Protein AF-A0A1X2G7E0-F1 (afdb_monomer_lite)

Sequence (183 aa):
MKVKAAKKTKDHSKTSDYAAALLNDHYPPTYCCVCGYQGSTRFDTDDHFRKLHKGNRAFKCMHEPCSQAFTSRPGLQYHLTMAHTIEKQNGKIVITSWKGKANSVEKELDENLAQQLASHYDLLTCPKCYSKFSNKTKTKDHIVASHNKEKIFKCFVDNCSHDEGFASFLGLVYHLAKYHAAS

Structure (mmCIF, N/CA/C/O backbone):
data_AF-A0A1X2G7E0-F1
#
_entry.id   AF-A0A1X2G7E0-F1
#
loop_
_atom_site.group_PDB
_atom_site.id
_atom_site.type_symbol
_atom_site.label_atom_id
_atom_site.label_alt_id
_atom_site.label_comp_id
_atom_site.label_asym_id
_atom_site.label_entity_id
_atom_site.label_seq_id
_atom_site.pdbx_PDB_ins_code
_atom_site.Cartn_x
_atom_site.Cartn_y
_atom_site.Cartn_z
_atom_site.occupancy
_atom_site.B_iso_or_equiv
_atom_site.auth_seq_id
_atom_site.auth_comp_id
_atom_site.auth_asym_id
_atom_site.auth_atom_id
_atom_site.pdbx_PDB_model_num
ATOM 1 N N . MET A 1 1 ? 26.342 -3.366 44.885 1.00 38.72 1 MET A N 1
ATOM 2 C CA . MET A 1 1 ? 26.888 -3.575 43.523 1.00 38.72 1 MET A CA 1
ATOM 3 C C . MET A 1 1 ? 25.774 -3.331 42.512 1.00 38.72 1 MET A C 1
ATOM 5 O O . MET A 1 1 ? 24.767 -4.019 42.564 1.00 38.72 1 MET A O 1
ATOM 9 N N . LYS A 1 2 ? 25.879 -2.287 41.679 1.00 32.94 2 LYS A N 1
ATOM 10 C CA . LYS A 1 2 ? 24.824 -1.901 40.724 1.00 32.94 2 LYS A CA 1
ATOM 11 C C . LYS A 1 2 ? 24.995 -2.701 39.429 1.00 32.94 2 LYS A C 1
ATOM 13 O O . LYS A 1 2 ? 25.948 -2.461 38.693 1.00 32.94 2 LYS A O 1
ATOM 18 N N . VAL A 1 3 ? 24.083 -3.632 39.157 1.00 33.81 3 VAL A N 1
ATOM 19 C CA . VAL A 1 3 ? 24.001 -4.342 37.873 1.00 33.81 3 VAL A CA 1
ATOM 20 C C . VAL A 1 3 ? 23.512 -3.340 36.824 1.00 33.81 3 VAL A C 1
ATOM 22 O O . VAL A 1 3 ? 22.383 -2.859 36.892 1.00 33.81 3 VAL A O 1
ATOM 25 N N . LYS A 1 4 ? 24.381 -2.954 35.885 1.00 31.42 4 LYS A N 1
ATOM 26 C CA . LYS A 1 4 ? 23.998 -2.094 34.759 1.00 31.42 4 LYS A CA 1
ATOM 27 C C . LYS A 1 4 ? 23.224 -2.936 33.743 1.00 31.42 4 LYS A C 1
ATOM 29 O O . LYS A 1 4 ? 23.771 -3.872 33.171 1.00 31.42 4 LYS A O 1
ATOM 34 N N . ALA A 1 5 ? 21.961 -2.583 33.514 1.00 35.28 5 ALA A N 1
ATOM 35 C CA . ALA A 1 5 ? 21.152 -3.140 32.438 1.00 35.28 5 ALA A CA 1
ATOM 36 C C . ALA A 1 5 ? 21.763 -2.772 31.074 1.00 35.28 5 ALA A C 1
ATOM 38 O O . ALA A 1 5 ? 21.909 -1.593 30.741 1.00 35.28 5 ALA A O 1
ATOM 39 N N . ALA A 1 6 ? 22.122 -3.783 30.282 1.00 35.84 6 ALA A N 1
ATOM 40 C CA . ALA A 1 6 ? 22.568 -3.611 28.907 1.00 35.84 6 ALA A CA 1
ATOM 41 C C . ALA A 1 6 ? 21.383 -3.166 28.032 1.00 35.84 6 ALA A C 1
ATOM 43 O O . ALA A 1 6 ? 20.446 -3.929 27.786 1.00 35.84 6 ALA A O 1
ATOM 44 N N . LYS A 1 7 ? 21.418 -1.921 27.545 1.00 35.47 7 LYS A N 1
ATOM 45 C CA . LYS A 1 7 ? 20.526 -1.453 26.477 1.00 35.47 7 LYS A CA 1
ATOM 46 C C . LYS A 1 7 ? 20.837 -2.253 25.205 1.00 35.47 7 LYS A C 1
ATOM 48 O O . LYS A 1 7 ? 21.851 -2.003 24.565 1.00 35.47 7 LYS A O 1
ATOM 53 N N . LYS A 1 8 ? 19.968 -3.203 24.832 1.00 36.56 8 LYS A N 1
ATOM 54 C CA . LYS A 1 8 ? 19.978 -3.848 23.505 1.00 36.56 8 LYS A CA 1
ATOM 55 C C . LYS A 1 8 ? 19.701 -2.782 22.441 1.00 36.56 8 LYS A C 1
ATOM 57 O O . LYS A 1 8 ? 18.549 -2.427 22.198 1.00 36.56 8 LYS A O 1
ATOM 62 N N . THR A 1 9 ? 20.746 -2.263 21.809 1.00 37.25 9 THR A N 1
ATOM 63 C CA . THR A 1 9 ? 20.635 -1.485 20.575 1.00 37.25 9 THR A CA 1
ATOM 64 C C . THR A 1 9 ? 20.196 -2.447 19.465 1.00 37.25 9 THR A C 1
ATOM 66 O O . THR A 1 9 ? 20.943 -3.329 19.051 1.00 37.25 9 THR A O 1
ATOM 69 N N . LYS A 1 10 ? 18.932 -2.365 19.028 1.00 45.47 10 LYS A N 1
ATOM 70 C CA . LYS A 1 10 ? 18.465 -3.113 17.851 1.00 45.47 10 LYS A CA 1
ATOM 71 C C . LYS A 1 10 ? 19.141 -2.511 16.618 1.00 45.47 10 LYS A C 1
ATOM 73 O O . LYS A 1 10 ? 18.785 -1.418 16.191 1.00 45.47 10 LYS A O 1
ATOM 78 N N . ASP A 1 11 ? 20.137 -3.219 16.102 1.00 55.38 11 ASP A N 1
ATOM 79 C CA . ASP A 1 11 ? 20.898 -2.869 14.906 1.00 55.38 11 ASP A CA 1
ATOM 80 C C . ASP A 1 11 ? 19.972 -2.827 13.674 1.00 55.38 11 ASP A C 1
ATOM 82 O O . ASP A 1 11 ? 19.481 -3.857 13.199 1.00 55.38 11 ASP A O 1
ATOM 86 N N . HIS A 1 12 ? 19.680 -1.614 13.199 1.00 58.69 12 HIS A N 1
ATOM 87 C CA . HIS A 1 12 ? 18.808 -1.357 12.050 1.00 58.69 12 HIS A CA 1
ATOM 88 C C . HIS A 1 12 ? 19.386 -1.926 10.740 1.00 58.69 12 HIS A C 1
ATOM 90 O O . HIS A 1 12 ? 18.616 -2.281 9.846 1.00 58.69 12 HIS A O 1
ATOM 96 N N . SER A 1 13 ? 20.715 -2.081 10.647 1.00 63.16 13 SER A N 1
ATOM 97 C CA . SER A 1 13 ? 21.404 -2.602 9.459 1.00 63.16 13 SER A CA 1
ATOM 98 C C . SER A 1 13 ? 21.014 -4.054 9.191 1.00 63.16 13 SER A C 1
ATOM 100 O O . SER A 1 13 ? 20.579 -4.398 8.096 1.00 63.16 13 SER A O 1
ATOM 102 N N . LYS A 1 14 ? 21.032 -4.895 10.232 1.00 72.75 14 LYS A N 1
ATOM 103 C CA . LYS A 1 14 ? 20.781 -6.342 10.101 1.00 72.75 14 LYS A CA 1
ATOM 104 C C . LYS A 1 14 ? 19.359 -6.678 9.652 1.00 72.75 14 LYS A C 1
ATOM 106 O O . LYS A 1 14 ? 19.144 -7.663 8.954 1.00 72.75 14 LYS A O 1
ATOM 111 N N . THR A 1 15 ? 18.377 -5.859 10.036 1.00 75.38 15 THR A N 1
ATOM 112 C CA . THR A 1 15 ? 16.980 -6.058 9.606 1.00 75.38 15 THR A CA 1
ATOM 113 C C . THR A 1 15 ? 16.814 -5.747 8.114 1.00 75.38 15 THR A C 1
ATOM 115 O O . THR A 1 15 ? 16.059 -6.433 7.428 1.00 75.38 15 THR A O 1
ATOM 118 N N . SER A 1 16 ? 17.535 -4.742 7.604 1.00 82.06 16 SER A N 1
ATOM 119 C CA . SER A 1 16 ? 17.537 -4.392 6.179 1.00 82.06 16 SER A CA 1
ATOM 120 C C . SER A 1 16 ? 18.143 -5.503 5.320 1.00 82.06 16 SER A C 1
ATOM 122 O O . SER A 1 16 ? 17.573 -5.852 4.285 1.00 82.06 16 SER A O 1
ATOM 124 N N . ASP A 1 17 ? 19.238 -6.109 5.782 1.00 90.56 17 ASP A N 1
ATOM 125 C CA . ASP A 1 17 ? 19.907 -7.204 5.073 1.00 90.56 17 ASP A CA 1
ATOM 126 C C . ASP A 1 17 ? 19.020 -8.454 4.998 1.00 90.56 17 ASP A C 1
ATOM 128 O O . ASP A 1 17 ? 18.889 -9.076 3.942 1.00 90.56 17 ASP A O 1
ATOM 132 N N . TYR A 1 18 ? 18.331 -8.792 6.094 1.00 93.56 18 TYR A N 1
ATOM 133 C CA . TYR A 1 18 ? 17.373 -9.898 6.104 1.00 93.56 18 TYR A CA 1
ATOM 134 C C . TYR A 1 18 ? 16.162 -9.643 5.205 1.00 93.56 18 TYR A C 1
ATOM 136 O O . TYR A 1 18 ? 15.726 -10.555 4.503 1.00 93.56 18 TYR A O 1
ATOM 144 N N . ALA A 1 19 ? 15.643 -8.412 5.176 1.00 92.50 19 ALA A N 1
ATOM 145 C CA . ALA A 1 19 ? 14.568 -8.043 4.259 1.00 92.50 19 ALA A CA 1
ATOM 146 C C . ALA A 1 19 ? 15.006 -8.196 2.794 1.00 92.50 19 ALA A C 1
ATOM 148 O O . ALA A 1 19 ? 14.270 -8.765 1.994 1.00 92.50 19 ALA A O 1
ATOM 149 N N . ALA A 1 20 ? 16.211 -7.730 2.448 1.00 92.81 20 ALA A N 1
ATOM 150 C CA . ALA A 1 20 ? 16.755 -7.858 1.099 1.00 92.81 20 ALA A CA 1
ATOM 151 C C . ALA A 1 20 ? 16.930 -9.327 0.683 1.00 92.81 20 ALA A C 1
ATOM 153 O O . ALA A 1 20 ? 16.563 -9.695 -0.432 1.00 92.81 20 ALA A O 1
ATOM 154 N N . ALA A 1 21 ? 17.443 -10.170 1.584 1.00 94.06 21 ALA A N 1
ATOM 155 C CA . ALA A 1 21 ? 17.606 -11.598 1.334 1.00 94.06 21 ALA A CA 1
ATOM 156 C C . ALA A 1 21 ? 16.261 -12.292 1.063 1.00 94.06 21 ALA A C 1
ATOM 158 O O . ALA A 1 21 ? 16.134 -12.983 0.056 1.00 94.06 21 ALA A O 1
ATOM 159 N N . LEU A 1 22 ? 15.241 -12.043 1.894 1.00 93.56 22 LEU A N 1
ATOM 160 C CA . LEU A 1 22 ? 13.886 -12.567 1.674 1.00 93.56 22 LEU A CA 1
ATOM 161 C C . LEU A 1 22 ? 13.296 -12.094 0.341 1.00 93.56 22 LEU A C 1
ATOM 163 O O . LEU A 1 22 ? 12.705 -12.879 -0.394 1.00 93.56 22 LEU A O 1
ATOM 167 N N . LEU A 1 23 ? 13.479 -10.814 0.005 1.00 93.62 23 LEU A N 1
ATOM 168 C CA . LEU A 1 23 ? 13.003 -10.271 -1.266 1.00 93.62 23 LEU A CA 1
ATOM 169 C C . LEU A 1 23 ? 13.661 -10.935 -2.465 1.00 93.62 23 LEU A C 1
ATOM 171 O O . LEU A 1 23 ? 12.996 -11.123 -3.473 1.00 93.62 23 LEU A O 1
ATOM 175 N N . ASN A 1 24 ? 14.957 -11.217 -2.400 1.00 94.19 24 ASN A N 1
ATOM 176 C CA . ASN A 1 24 ? 15.673 -11.821 -3.518 1.00 94.19 24 ASN A CA 1
ATOM 177 C C . ASN A 1 24 ? 15.324 -13.301 -3.691 1.00 94.19 24 ASN A C 1
ATOM 179 O O . ASN A 1 24 ? 15.329 -13.775 -4.820 1.00 94.19 24 ASN A O 1
ATOM 183 N N . ASP A 1 25 ? 15.000 -13.993 -2.601 1.00 93.56 25 ASP A N 1
ATOM 184 C CA . ASP A 1 25 ? 14.524 -15.376 -2.623 1.00 93.56 25 ASP A CA 1
ATOM 185 C C . ASP A 1 25 ? 13.124 -15.479 -3.256 1.00 93.56 25 ASP A C 1
ATOM 187 O O . ASP A 1 25 ? 12.926 -16.196 -4.232 1.00 93.56 25 ASP A O 1
ATOM 191 N N . HIS A 1 26 ? 12.165 -14.679 -2.775 1.00 93.69 26 HIS A N 1
ATOM 192 C CA . HIS A 1 26 ? 10.779 -14.723 -3.261 1.00 93.69 26 HIS A CA 1
ATOM 193 C C . HIS A 1 26 ? 10.546 -13.974 -4.575 1.00 93.69 26 HIS A C 1
ATOM 195 O O . HIS A 1 26 ? 9.645 -14.311 -5.342 1.00 93.69 26 HIS A O 1
ATOM 201 N N . TYR A 1 27 ? 11.339 -12.939 -4.839 1.00 94.75 27 TYR A N 1
ATOM 202 C CA . TYR A 1 27 ? 11.299 -12.172 -6.073 1.00 94.75 27 TYR A CA 1
ATOM 203 C C . TYR A 1 27 ? 12.729 -12.065 -6.614 1.00 94.75 27 TYR A C 1
ATOM 205 O O . TYR A 1 27 ? 13.429 -11.093 -6.310 1.00 94.75 27 TYR A O 1
ATOM 213 N N . PRO A 1 28 ? 13.198 -13.024 -7.419 1.00 95.12 28 PRO A N 1
ATOM 214 C CA . PRO A 1 28 ? 14.540 -12.975 -7.985 1.00 95.12 28 PRO A CA 1
ATOM 215 C C . PRO A 1 28 ? 14.806 -11.660 -8.750 1.00 95.12 28 PRO A C 1
ATOM 217 O O . PRO A 1 28 ? 13.970 -11.251 -9.556 1.00 95.12 28 PRO A O 1
ATOM 220 N N . PRO A 1 29 ? 15.939 -10.960 -8.523 1.00 93.69 29 PRO A N 1
ATOM 221 C CA . PRO A 1 29 ? 16.169 -9.614 -9.065 1.00 93.69 29 PRO A CA 1
ATOM 222 C C . PRO A 1 29 ? 16.136 -9.505 -10.591 1.00 93.69 29 PRO A C 1
ATOM 224 O O . PRO A 1 29 ? 15.861 -8.429 -11.107 1.00 93.69 29 PRO A O 1
ATOM 227 N N . THR A 1 30 ? 16.453 -10.589 -11.294 1.00 96.31 30 THR A N 1
ATOM 228 C CA . THR A 1 30 ? 16.549 -10.649 -12.758 1.00 96.31 30 THR A CA 1
ATOM 229 C C . THR A 1 30 ? 15.294 -11.207 -13.420 1.00 96.31 30 THR A C 1
ATOM 231 O O . THR A 1 30 ? 15.304 -11.411 -14.626 1.00 96.31 30 THR A O 1
ATOM 234 N N . TYR A 1 31 ? 14.235 -11.495 -12.659 1.00 96.44 31 TYR A N 1
ATOM 235 C CA . TYR A 1 31 ? 13.002 -12.074 -13.187 1.00 96.44 31 TYR A CA 1
ATOM 236 C C . TYR A 1 31 ? 11.791 -11.214 -12.837 1.00 96.44 31 TYR A C 1
ATOM 238 O O . TYR A 1 31 ? 11.591 -10.799 -11.693 1.00 96.44 31 TYR A O 1
ATOM 246 N N . CYS A 1 32 ? 10.941 -10.975 -13.830 1.00 95.50 32 CYS A N 1
ATOM 247 C CA . CYS A 1 32 ? 9.662 -10.321 -13.635 1.00 95.50 32 CYS A CA 1
ATOM 248 C C . CYS A 1 32 ? 8.649 -11.319 -13.068 1.00 95.50 32 CYS A C 1
ATOM 250 O O . CYS A 1 32 ? 8.276 -12.283 -13.732 1.00 95.50 32 CYS A O 1
ATOM 252 N N . CYS A 1 33 ? 8.140 -11.054 -11.865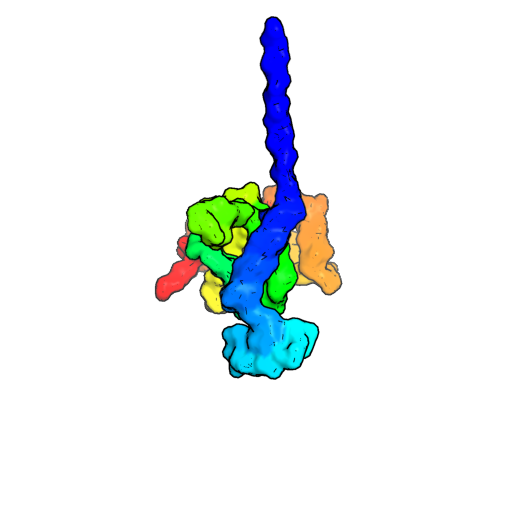 1.00 92.88 33 CYS A N 1
ATOM 253 C CA . CYS A 1 33 ? 7.151 -11.912 -11.207 1.00 92.88 33 CYS A CA 1
ATOM 254 C C . CYS A 1 33 ? 5.745 -11.868 -11.833 1.00 92.88 33 CYS A C 1
ATOM 256 O O . CYS A 1 33 ? 4.873 -12.614 -11.398 1.00 92.88 33 CYS A O 1
ATOM 258 N N . VAL A 1 34 ? 5.510 -11.000 -12.823 1.00 94.75 34 VAL A N 1
ATOM 259 C CA . VAL A 1 34 ? 4.208 -10.864 -13.501 1.00 94.75 34 VAL A CA 1
ATOM 260 C C . VAL A 1 34 ? 4.171 -11.644 -14.809 1.00 94.75 34 VAL A C 1
ATOM 262 O O . VAL A 1 34 ? 3.187 -12.323 -15.080 1.00 94.75 34 VAL A O 1
ATOM 265 N N . CYS A 1 35 ? 5.222 -11.547 -15.625 1.00 95.69 35 CYS A N 1
ATOM 266 C CA . CYS A 1 35 ? 5.238 -12.121 -16.975 1.00 95.69 35 CYS A CA 1
ATOM 267 C C . CYS A 1 35 ? 6.436 -13.038 -17.261 1.00 95.69 35 CYS A C 1
ATOM 269 O O . CYS A 1 35 ? 6.557 -13.546 -18.370 1.00 95.69 35 CYS A O 1
ATOM 271 N N . GLY A 1 36 ? 7.340 -13.235 -16.297 1.00 94.31 36 GLY A N 1
ATOM 272 C CA . GLY A 1 36 ? 8.506 -14.107 -16.454 1.00 94.31 36 GLY A CA 1
ATOM 273 C C . GLY A 1 36 ? 9.657 -13.522 -17.276 1.00 94.31 36 GLY A C 1
ATOM 274 O O . GLY A 1 36 ? 10.651 -14.215 -17.467 1.00 94.31 36 GLY A O 1
ATOM 275 N N . TYR A 1 37 ? 9.571 -12.266 -17.737 1.00 96.44 37 TYR A N 1
ATOM 276 C CA . TYR A 1 37 ? 10.684 -11.590 -18.414 1.00 96.44 37 TYR A CA 1
ATOM 277 C C . TYR A 1 37 ? 11.979 -11.686 -17.597 1.00 96.44 37 TYR A C 1
ATOM 279 O O . TYR A 1 37 ? 11.978 -11.381 -16.402 1.00 96.44 37 TYR A O 1
ATOM 287 N N . GLN A 1 38 ? 13.073 -12.067 -18.257 1.00 97.31 38 GLN A N 1
ATOM 288 C CA . GLN A 1 38 ? 14.389 -12.201 -17.647 1.00 97.31 38 GLN A CA 1
ATOM 289 C C . GLN A 1 38 ? 15.308 -11.066 -18.111 1.00 97.31 38 GLN A C 1
ATOM 291 O O . GLN A 1 38 ? 15.690 -11.004 -19.278 1.00 97.31 38 GLN A O 1
ATOM 296 N N . GLY A 1 39 ? 15.663 -10.165 -17.196 1.00 95.88 39 GLY A N 1
ATOM 297 C CA . GLY A 1 39 ? 16.642 -9.109 -17.445 1.00 95.88 39 GLY A CA 1
ATOM 298 C C . GLY A 1 39 ? 18.075 -9.581 -17.196 1.00 95.88 39 GLY A C 1
ATOM 299 O O . GLY A 1 39 ? 18.319 -10.427 -16.335 1.00 95.88 39 GLY A O 1
ATOM 300 N N . SER A 1 40 ? 19.043 -8.992 -17.902 1.00 96.06 40 SER A N 1
ATOM 301 C CA . SER A 1 40 ? 20.476 -9.236 -17.663 1.00 96.06 40 SER A CA 1
ATOM 302 C C . SER A 1 40 ? 20.933 -8.685 -16.311 1.00 96.06 40 SER A C 1
ATOM 304 O O . SER A 1 40 ? 21.854 -9.209 -15.687 1.00 96.06 40 SER A O 1
ATOM 306 N N . THR A 1 41 ? 20.274 -7.628 -15.839 1.00 96.44 41 THR A N 1
ATOM 307 C CA . THR A 1 41 ? 20.504 -7.023 -14.532 1.00 96.44 41 THR A CA 1
ATOM 308 C C . THR A 1 41 ? 19.194 -6.800 -13.781 1.00 96.44 41 THR A C 1
ATOM 310 O O . THR A 1 41 ? 18.088 -6.832 -14.332 1.00 96.44 41 THR A O 1
ATOM 313 N N . ARG A 1 42 ? 19.322 -6.500 -12.484 1.00 93.75 42 ARG A N 1
ATOM 314 C CA . ARG A 1 42 ? 18.192 -6.026 -11.680 1.00 93.75 42 ARG A CA 1
ATOM 315 C C . ARG A 1 42 ? 17.570 -4.759 -12.266 1.00 93.75 42 ARG A C 1
ATOM 317 O O . ARG A 1 42 ? 16.351 -4.624 -12.252 1.00 93.75 42 ARG A O 1
ATOM 324 N N . PHE A 1 43 ? 18.399 -3.831 -12.743 1.00 94.81 43 PHE A N 1
ATOM 325 C CA . PHE A 1 43 ? 17.917 -2.570 -13.296 1.00 94.81 43 PHE A CA 1
ATOM 326 C C . PHE A 1 43 ? 17.007 -2.815 -14.501 1.00 94.81 43 PHE A C 1
ATOM 328 O O . PHE A 1 43 ? 15.920 -2.250 -14.547 1.00 94.81 43 PHE A O 1
ATOM 335 N N . ASP A 1 44 ? 17.397 -3.722 -15.399 1.00 96.38 44 ASP A N 1
ATOM 336 C CA . ASP A 1 44 ? 16.605 -4.058 -16.589 1.00 96.38 44 ASP A CA 1
ATOM 337 C C . ASP A 1 44 ? 15.232 -4.625 -16.217 1.00 96.38 44 ASP A C 1
ATOM 339 O O . ASP A 1 44 ? 14.225 -4.299 -16.839 1.00 96.38 44 ASP A O 1
ATOM 343 N N . THR A 1 45 ? 15.180 -5.453 -15.172 1.00 96.06 45 THR A N 1
ATOM 344 C CA . THR A 1 45 ? 13.933 -6.059 -14.685 1.00 96.06 45 THR A CA 1
ATOM 345 C C . THR A 1 45 ? 13.047 -5.033 -13.971 1.00 96.06 45 THR A C 1
ATOM 347 O O . THR A 1 45 ? 11.836 -4.994 -14.195 1.00 96.06 45 THR A O 1
ATOM 350 N N . ASP A 1 46 ? 13.640 -4.164 -13.143 1.00 93.25 46 ASP A N 1
ATOM 351 C CA . ASP A 1 46 ? 12.931 -3.075 -12.463 1.00 93.25 46 ASP A CA 1
ATOM 352 C C . ASP A 1 46 ? 12.384 -2.050 -13.486 1.00 93.25 46 ASP A C 1
ATOM 354 O O . ASP A 1 46 ? 11.252 -1.581 -13.343 1.00 93.25 46 ASP A O 1
ATOM 358 N N . ASP A 1 47 ? 13.149 -1.714 -14.531 1.00 95.25 47 ASP A N 1
ATOM 359 C CA . ASP A 1 47 ? 12.729 -0.825 -15.624 1.00 95.25 47 ASP A CA 1
ATOM 360 C C . ASP A 1 47 ? 11.622 -1.455 -16.482 1.00 95.25 47 ASP A C 1
ATOM 362 O O . ASP A 1 47 ? 10.587 -0.823 -16.713 1.00 95.25 47 ASP A O 1
ATOM 366 N N . HIS A 1 48 ? 11.780 -2.730 -16.857 1.00 96.44 48 HIS A N 1
ATOM 367 C CA . HIS A 1 48 ? 10.741 -3.527 -17.508 1.00 96.44 48 HIS A CA 1
ATOM 368 C C . HIS A 1 48 ? 9.422 -3.472 -16.721 1.00 96.44 48 HIS A C 1
ATOM 370 O O . HIS A 1 48 ? 8.380 -3.119 -17.279 1.00 96.44 48 HIS A O 1
ATOM 376 N N . PHE A 1 49 ? 9.464 -3.753 -15.412 1.00 96.31 49 PHE A N 1
ATOM 377 C CA . PHE A 1 49 ? 8.271 -3.757 -14.565 1.00 96.31 49 PHE A CA 1
ATOM 378 C C . PHE A 1 49 ? 7.616 -2.373 -14.516 1.00 96.31 49 PHE A C 1
ATOM 380 O O . PHE A 1 49 ? 6.401 -2.245 -14.663 1.00 96.31 49 PHE A O 1
ATOM 387 N N . ARG A 1 50 ? 8.413 -1.311 -14.351 1.00 93.38 50 ARG A N 1
ATOM 388 C CA . ARG A 1 50 ? 7.905 0.070 -14.306 1.00 93.38 50 ARG A CA 1
ATOM 389 C C . ARG A 1 50 ? 7.217 0.488 -15.602 1.00 93.38 50 ARG A C 1
ATOM 391 O O . ARG A 1 50 ? 6.239 1.232 -15.535 1.00 93.38 50 ARG A O 1
ATOM 398 N N . LYS A 1 51 ? 7.724 0.043 -16.754 1.00 95.75 51 LYS A N 1
ATOM 399 C CA . LYS A 1 51 ? 7.195 0.404 -18.076 1.00 95.75 51 LYS A CA 1
ATOM 400 C C . LYS A 1 51 ? 5.964 -0.413 -18.458 1.00 95.75 51 LYS A C 1
ATOM 402 O O . LYS A 1 51 ? 4.987 0.169 -18.916 1.00 95.75 51 LYS A O 1
ATOM 407 N N . LEU A 1 52 ? 5.997 -1.731 -18.253 1.00 96.88 52 LEU A N 1
ATOM 408 C CA . LEU A 1 52 ? 4.964 -2.649 -18.755 1.00 96.88 52 LEU A CA 1
ATOM 409 C C . LEU A 1 52 ? 3.929 -3.065 -17.704 1.00 96.88 52 LEU A C 1
ATOM 411 O O . LEU A 1 52 ? 2.841 -3.514 -18.052 1.00 96.88 52 LEU A O 1
ATOM 415 N N . HIS A 1 53 ? 4.235 -2.895 -16.418 1.00 94.56 53 HIS A N 1
ATOM 416 C CA . HIS A 1 53 ? 3.365 -3.278 -15.302 1.00 94.56 53 HIS A CA 1
ATOM 417 C C . HIS A 1 53 ? 3.112 -2.103 -14.351 1.00 94.56 53 HIS A C 1
ATOM 419 O O . HIS A 1 53 ? 2.962 -2.267 -13.138 1.00 94.56 53 HIS A O 1
ATOM 425 N N . LYS A 1 54 ? 3.056 -0.884 -14.898 1.00 90.69 54 LYS A N 1
ATOM 426 C CA . LYS A 1 54 ? 2.804 0.335 -14.126 1.00 90.69 54 LYS A CA 1
ATOM 427 C C . LYS A 1 54 ? 1.517 0.204 -13.304 1.00 90.69 54 LYS A C 1
ATOM 429 O O . LYS A 1 54 ? 0.455 -0.094 -13.835 1.00 90.69 54 LYS A O 1
ATOM 434 N N . GLY A 1 55 ? 1.620 0.470 -12.003 1.00 84.94 55 GLY A N 1
ATOM 435 C CA . GLY A 1 55 ? 0.488 0.392 -11.073 1.00 84.94 55 GLY A CA 1
ATOM 436 C C . GLY A 1 55 ? 0.169 -1.019 -10.573 1.00 84.94 55 GLY A C 1
ATOM 437 O O . GLY A 1 55 ? -0.572 -1.145 -9.602 1.00 84.94 55 GLY A O 1
ATOM 438 N N . ASN A 1 56 ? 0.770 -2.066 -11.148 1.00 89.94 56 ASN A N 1
ATOM 439 C CA . ASN A 1 56 ? 0.584 -3.431 -10.672 1.00 89.94 56 ASN A CA 1
ATOM 440 C C . ASN A 1 56 ? 1.231 -3.598 -9.289 1.00 89.94 56 ASN A C 1
ATOM 442 O O . ASN A 1 56 ? 2.428 -3.363 -9.117 1.00 89.94 56 ASN A O 1
ATOM 446 N N . ARG A 1 57 ? 0.444 -4.014 -8.293 1.00 90.31 57 ARG A N 1
ATOM 447 C CA . ARG A 1 57 ? 0.904 -4.296 -6.926 1.00 90.31 57 ARG A CA 1
ATOM 448 C C . ARG A 1 57 ? 1.416 -5.741 -6.801 1.00 90.31 57 ARG A C 1
ATOM 450 O O . ARG A 1 57 ? 0.957 -6.500 -5.956 1.00 90.31 57 ARG A O 1
ATOM 457 N N . ALA A 1 58 ? 2.356 -6.139 -7.658 1.00 91.12 58 ALA A N 1
ATOM 458 C CA . ALA A 1 58 ? 2.823 -7.528 -7.739 1.00 91.12 58 ALA A CA 1
ATOM 459 C C . ALA A 1 58 ? 3.691 -7.970 -6.546 1.00 91.12 58 ALA A C 1
ATOM 461 O O . ALA A 1 58 ? 3.818 -9.163 -6.279 1.00 91.12 58 ALA A O 1
ATOM 462 N N . PHE A 1 59 ? 4.298 -7.027 -5.820 1.00 95.12 59 PHE A N 1
ATOM 463 C CA . PHE A 1 59 ? 5.211 -7.327 -4.717 1.00 95.12 59 PHE A CA 1
ATOM 464 C C . PHE A 1 59 ? 4.436 -7.450 -3.402 1.00 95.12 59 PHE A C 1
ATOM 466 O O . PHE A 1 59 ? 4.292 -6.477 -2.663 1.00 95.12 59 PHE A O 1
ATOM 473 N N . LYS A 1 60 ? 3.915 -8.645 -3.124 1.00 93.81 60 LYS A N 1
ATOM 474 C CA . LYS A 1 60 ? 3.149 -8.988 -1.914 1.00 93.81 60 LYS A CA 1
ATOM 475 C C . LYS A 1 60 ? 4.061 -9.280 -0.720 1.00 93.81 60 LYS A C 1
ATOM 477 O O . LYS A 1 60 ? 5.136 -9.865 -0.886 1.00 93.81 60 LYS A O 1
ATOM 482 N N . CYS A 1 61 ? 3.622 -8.896 0.479 1.00 93.25 61 CYS A N 1
ATOM 483 C CA . CYS A 1 61 ? 4.276 -9.281 1.726 1.00 93.25 61 CYS A CA 1
ATOM 484 C C . CYS A 1 61 ? 4.240 -10.806 1.912 1.00 93.25 61 CYS A C 1
ATOM 486 O O . CYS A 1 61 ? 3.243 -11.453 1.612 1.00 93.25 61 CYS A O 1
ATOM 488 N N . MET A 1 62 ? 5.347 -11.374 2.398 1.00 91.38 62 MET A N 1
ATOM 489 C CA . MET A 1 62 ? 5.517 -12.825 2.581 1.00 91.38 62 MET A CA 1
ATOM 490 C C . MET A 1 62 ? 5.060 -13.307 3.965 1.00 91.38 62 MET A C 1
ATOM 492 O O . MET A 1 62 ? 5.171 -14.487 4.282 1.00 91.38 62 MET A O 1
ATOM 496 N N . HIS A 1 63 ? 4.594 -12.400 4.823 1.00 89.69 63 HIS A N 1
ATOM 497 C CA . HIS A 1 63 ? 4.044 -12.761 6.122 1.00 89.69 63 HIS A CA 1
ATOM 498 C C . HIS A 1 63 ? 2.552 -13.048 5.955 1.00 89.69 63 HIS A C 1
ATOM 500 O O . HIS A 1 63 ? 1.810 -12.124 5.656 1.00 89.69 63 HIS A O 1
ATOM 506 N N . GLU A 1 64 ? 2.114 -14.293 6.167 1.00 78.00 64 GLU A N 1
ATOM 507 C CA . GLU A 1 64 ? 0.721 -14.728 5.942 1.00 78.00 64 GLU A CA 1
ATOM 508 C C . GLU A 1 64 ? -0.380 -13.805 6.502 1.00 78.00 64 GLU A C 1
ATOM 510 O O . GLU A 1 64 ? -1.336 -13.542 5.774 1.00 78.00 64 GLU A O 1
ATOM 515 N N . PRO A 1 65 ? -0.291 -13.240 7.726 1.00 80.44 65 PRO A N 1
ATOM 516 C CA . PRO A 1 65 ? -1.321 -12.320 8.215 1.00 80.44 65 PRO A CA 1
ATOM 517 C C . PRO A 1 65 ? -1.252 -10.915 7.581 1.00 80.44 65 PRO A C 1
ATOM 519 O O . PRO A 1 65 ? -2.067 -10.055 7.909 1.00 80.44 65 PRO A O 1
ATOM 522 N N . CYS A 1 66 ? -0.282 -10.640 6.706 1.00 84.44 66 CYS A N 1
ATOM 523 C CA . CYS A 1 66 ? -0.099 -9.362 6.027 1.00 84.44 66 CYS A CA 1
ATOM 524 C C . CYS A 1 66 ? -0.441 -9.475 4.537 1.00 84.44 66 CYS A C 1
ATOM 526 O O . CYS A 1 66 ? 0.326 -10.004 3.740 1.00 84.44 66 CYS A O 1
ATOM 528 N N . SER A 1 67 ? -1.564 -8.880 4.138 1.00 85.12 67 SER A N 1
ATOM 529 C CA . SER A 1 67 ? -2.021 -8.836 2.743 1.00 85.12 67 SER A CA 1
ATOM 530 C C . SER A 1 67 ? -1.496 -7.631 1.947 1.00 85.12 67 SER A C 1
ATOM 532 O O . SER A 1 67 ? -1.947 -7.379 0.833 1.00 85.12 67 SER A O 1
ATOM 534 N N . GLN A 1 68 ? -0.560 -6.851 2.502 1.00 85.75 68 GLN A N 1
ATOM 535 C CA . GLN A 1 68 ? -0.050 -5.650 1.836 1.00 85.75 68 GLN A CA 1
ATOM 536 C C . GLN A 1 68 ? 0.742 -5.998 0.574 1.00 85.75 68 GLN A C 1
ATOM 538 O O . GLN A 1 68 ? 1.573 -6.910 0.567 1.00 85.75 68 GLN A O 1
ATOM 543 N N . ALA A 1 69 ? 0.514 -5.220 -0.482 1.00 90.62 69 ALA A N 1
ATOM 544 C CA . ALA A 1 69 ? 1.145 -5.404 -1.776 1.00 90.62 69 ALA A CA 1
ATOM 545 C C . ALA A 1 69 ? 1.605 -4.066 -2.357 1.00 90.62 69 ALA A C 1
ATOM 547 O O . ALA A 1 69 ? 0.946 -3.036 -2.209 1.00 90.62 69 ALA A O 1
ATOM 548 N N . PHE A 1 70 ? 2.756 -4.079 -3.023 1.00 92.56 70 PHE A N 1
ATOM 549 C CA . PHE A 1 70 ? 3.466 -2.873 -3.429 1.00 92.56 70 PHE A CA 1
ATOM 550 C C . PHE A 1 70 ? 3.719 -2.870 -4.930 1.00 92.56 70 PHE A C 1
ATOM 552 O O . PHE A 1 70 ? 3.908 -3.911 -5.555 1.00 92.56 70 PHE A O 1
ATOM 559 N N . THR A 1 71 ? 3.778 -1.670 -5.505 1.00 92.12 71 THR A N 1
ATOM 560 C CA . THR A 1 71 ? 4.103 -1.453 -6.923 1.00 92.12 71 THR A CA 1
ATOM 561 C C . THR A 1 71 ? 5.603 -1.459 -7.208 1.00 92.12 71 THR A C 1
ATOM 563 O O . THR A 1 71 ? 6.028 -1.232 -8.337 1.00 92.12 71 THR A O 1
ATOM 566 N N . SER A 1 72 ? 6.438 -1.667 -6.186 1.00 91.19 72 SER A N 1
ATOM 567 C CA . SER A 1 72 ? 7.888 -1.693 -6.348 1.00 91.19 72 SER A CA 1
ATOM 568 C C . SER A 1 72 ? 8.578 -2.519 -5.264 1.00 91.19 72 SER A C 1
ATOM 570 O O . SER A 1 72 ? 8.141 -2.538 -4.109 1.00 91.19 72 SER A O 1
ATOM 572 N N . ARG A 1 73 ? 9.712 -3.136 -5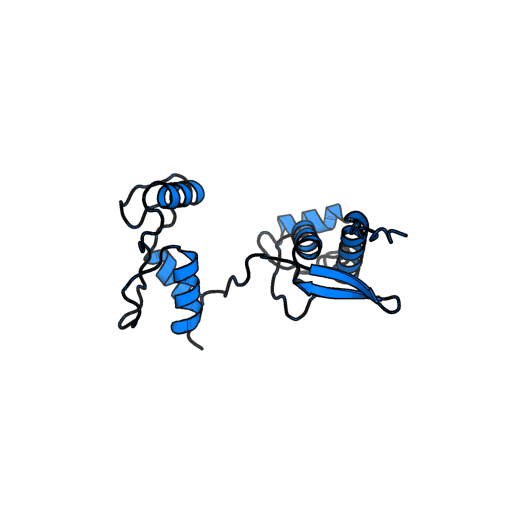.624 1.00 92.25 73 ARG A N 1
ATOM 573 C CA . ARG A 1 73 ? 10.575 -3.868 -4.682 1.00 92.25 73 ARG A CA 1
ATOM 574 C C . ARG A 1 73 ? 11.041 -3.010 -3.498 1.00 92.25 73 ARG A C 1
ATOM 576 O O . ARG A 1 73 ? 10.905 -3.477 -2.370 1.00 92.25 73 ARG A O 1
ATOM 583 N N . PRO A 1 74 ? 11.548 -1.769 -3.688 1.00 92.62 74 PRO A N 1
ATOM 584 C CA . PRO A 1 74 ? 11.990 -0.949 -2.558 1.00 92.62 74 PRO A CA 1
ATOM 585 C C . PRO A 1 74 ? 10.846 -0.614 -1.594 1.00 92.62 74 PRO A C 1
ATOM 587 O O . PRO A 1 74 ? 11.068 -0.554 -0.388 1.00 92.62 74 PRO A O 1
ATOM 590 N N . GLY A 1 75 ? 9.618 -0.457 -2.107 1.00 93.19 75 GLY A N 1
ATOM 591 C CA . GLY A 1 75 ? 8.427 -0.260 -1.279 1.00 93.19 75 GLY A CA 1
ATOM 592 C C . GLY A 1 75 ? 8.148 -1.453 -0.364 1.00 93.19 75 GLY A C 1
ATOM 593 O O . GLY A 1 75 ? 7.959 -1.268 0.838 1.00 93.19 75 GLY A O 1
ATOM 594 N N . LEU A 1 76 ? 8.210 -2.677 -0.901 1.00 94.25 76 LEU A N 1
ATOM 595 C CA . LEU A 1 76 ? 8.063 -3.890 -0.094 1.00 94.25 76 LEU A CA 1
ATOM 596 C C . LEU A 1 76 ? 9.210 -4.048 0.921 1.00 94.25 76 LEU A C 1
ATOM 598 O O . LEU A 1 76 ? 8.963 -4.386 2.076 1.00 94.25 76 LEU A O 1
ATOM 602 N N . GLN A 1 77 ? 10.457 -3.762 0.535 1.00 94.06 77 GLN A N 1
ATOM 603 C CA . GLN A 1 77 ? 11.601 -3.827 1.454 1.00 94.06 77 GLN A CA 1
ATOM 604 C C . GLN A 1 77 ? 11.445 -2.850 2.628 1.00 94.06 77 GLN A C 1
ATOM 606 O O . GLN A 1 77 ? 11.661 -3.211 3.788 1.00 94.06 77 GLN A O 1
ATOM 611 N N . TYR A 1 78 ? 11.029 -1.615 2.340 1.00 92.69 78 TYR A N 1
ATOM 612 C CA . TYR A 1 78 ? 10.730 -0.618 3.363 1.00 92.69 78 TYR A CA 1
ATOM 613 C C . TYR A 1 78 ? 9.604 -1.091 4.291 1.00 92.69 78 TYR A C 1
ATOM 615 O O . TYR A 1 78 ? 9.736 -1.032 5.512 1.00 92.69 78 TYR A O 1
ATOM 623 N N . HIS A 1 79 ? 8.527 -1.643 3.731 1.00 92.25 79 HIS A N 1
ATOM 624 C CA . HIS A 1 79 ? 7.446 -2.217 4.525 1.00 92.25 79 HIS A CA 1
ATOM 625 C C . HIS A 1 79 ? 7.938 -3.322 5.466 1.00 92.25 79 HIS A C 1
ATOM 627 O O . HIS A 1 79 ? 7.641 -3.276 6.655 1.00 92.25 79 HIS A O 1
ATOM 633 N N . LEU A 1 80 ? 8.740 -4.273 4.986 1.00 91.50 80 LEU A N 1
ATOM 634 C CA . LEU A 1 80 ? 9.262 -5.355 5.825 1.00 91.50 80 LEU A CA 1
ATOM 635 C C . LEU A 1 80 ? 10.143 -4.843 6.968 1.00 91.50 80 LEU A C 1
ATOM 637 O O . LEU A 1 80 ? 10.045 -5.333 8.091 1.00 91.50 80 LEU A O 1
ATOM 641 N N . THR A 1 81 ? 10.979 -3.839 6.707 1.00 91.06 81 THR A N 1
ATOM 642 C CA . THR A 1 81 ? 11.876 -3.289 7.734 1.00 91.06 81 THR A CA 1
ATOM 643 C C . THR A 1 81 ? 11.125 -2.496 8.805 1.00 91.06 81 THR A C 1
ATOM 645 O O . THR A 1 81 ? 11.481 -2.580 9.985 1.00 91.06 81 THR A O 1
ATOM 648 N N . MET A 1 82 ? 10.076 -1.762 8.420 1.00 88.44 82 MET A N 1
ATOM 649 C CA . MET A 1 82 ? 9.329 -0.874 9.319 1.00 88.44 82 MET A CA 1
ATOM 650 C C . MET A 1 82 ? 8.132 -1.544 9.997 1.00 88.44 82 MET A C 1
ATOM 652 O O . MET A 1 82 ? 7.866 -1.297 11.173 1.00 88.44 82 MET A O 1
ATOM 656 N N . ALA A 1 83 ? 7.401 -2.384 9.266 1.00 87.62 83 ALA A N 1
ATOM 657 C CA . ALA A 1 83 ? 6.158 -2.995 9.724 1.00 87.62 83 ALA A CA 1
ATOM 658 C C . ALA A 1 83 ? 6.370 -4.370 10.358 1.00 87.62 83 ALA A C 1
ATOM 660 O O . ALA A 1 83 ? 5.488 -4.825 11.081 1.00 87.62 83 ALA A O 1
ATOM 661 N N . HIS A 1 84 ? 7.523 -5.018 10.150 1.00 88.69 84 HIS A N 1
ATOM 662 C CA . HIS A 1 84 ? 7.749 -6.384 10.614 1.00 88.69 84 HIS A CA 1
ATOM 663 C C . HIS A 1 84 ? 9.054 -6.597 11.388 1.00 88.69 84 HIS A C 1
ATOM 665 O O . HIS A 1 84 ? 10.071 -5.918 11.221 1.00 88.69 84 HIS A O 1
ATOM 671 N N . THR A 1 85 ? 9.028 -7.591 12.273 1.00 89.75 85 THR A N 1
ATOM 672 C CA . THR A 1 85 ? 10.213 -8.214 12.860 1.00 89.75 85 THR A CA 1
ATOM 673 C C . THR A 1 85 ? 10.696 -9.311 11.940 1.00 89.75 85 THR A C 1
ATOM 675 O O . THR A 1 85 ? 9.937 -10.217 11.614 1.00 89.75 85 THR A O 1
ATOM 678 N N . ILE A 1 86 ? 11.958 -9.199 11.532 1.00 91.38 86 ILE A N 1
ATOM 679 C CA . ILE A 1 86 ? 12.648 -10.181 10.709 1.00 91.38 86 ILE A CA 1
ATOM 680 C C . ILE A 1 86 ? 13.864 -10.634 11.496 1.00 91.38 86 ILE A C 1
ATOM 682 O O . ILE A 1 86 ? 14.656 -9.805 11.953 1.00 91.38 86 ILE A O 1
ATOM 686 N N . GLU A 1 87 ? 13.994 -11.937 11.674 1.00 90.31 87 GLU A N 1
ATOM 687 C CA . GLU A 1 87 ? 15.069 -12.538 12.447 1.00 90.31 87 GLU A CA 1
ATOM 688 C C . GLU A 1 87 ? 15.455 -13.898 11.872 1.00 90.31 87 GLU A C 1
ATOM 690 O O . GLU A 1 87 ? 14.719 -14.494 11.089 1.00 90.31 87 GLU A O 1
ATOM 695 N N . LYS A 1 88 ? 16.643 -14.379 12.235 1.00 90.56 88 LYS A N 1
ATOM 696 C CA . LYS A 1 88 ? 17.136 -15.686 11.810 1.00 90.56 88 LYS A CA 1
ATOM 697 C C . LYS A 1 88 ? 16.842 -16.707 12.907 1.00 90.56 88 LYS A C 1
ATOM 699 O O . LYS A 1 88 ? 17.432 -16.629 13.980 1.00 90.56 88 LYS A O 1
ATOM 704 N N . GLN A 1 89 ? 15.964 -17.665 12.629 1.00 86.06 89 GLN A N 1
ATOM 705 C CA . GLN A 1 89 ? 15.625 -18.775 13.520 1.00 86.06 89 GLN A CA 1
ATOM 706 C C . GLN A 1 89 ? 16.044 -20.091 12.862 1.00 86.06 89 GLN A C 1
ATOM 708 O O . GLN A 1 89 ? 15.716 -20.342 11.705 1.00 86.06 89 GLN A O 1
ATOM 713 N N . ASN A 1 90 ? 16.806 -20.922 13.578 1.00 86.25 90 ASN A N 1
ATOM 714 C CA . ASN A 1 90 ? 17.277 -22.231 13.098 1.00 86.25 90 ASN A CA 1
ATOM 715 C C . ASN A 1 90 ? 17.926 -22.185 11.701 1.00 86.25 90 ASN A C 1
ATOM 717 O O . ASN A 1 90 ? 17.688 -23.038 10.854 1.00 86.25 90 ASN A O 1
ATOM 721 N N . GLY A 1 91 ? 18.721 -21.146 11.430 1.00 86.75 91 GLY A N 1
ATOM 722 C CA . GLY A 1 91 ? 19.384 -20.977 10.135 1.00 86.75 91 GLY A CA 1
ATOM 723 C C . GLY A 1 91 ? 18.530 -20.322 9.041 1.00 86.75 91 GLY A C 1
ATOM 724 O O . GLY A 1 91 ? 19.105 -19.845 8.065 1.00 86.75 91 GLY A O 1
ATOM 725 N N . LYS A 1 92 ? 17.210 -20.204 9.221 1.00 87.62 92 LYS A N 1
ATOM 726 C CA . LYS A 1 92 ? 16.279 -19.610 8.252 1.00 87.62 92 LYS A CA 1
ATOM 727 C C . LYS A 1 92 ? 15.883 -18.189 8.653 1.00 87.62 92 LYS A C 1
ATOM 729 O O . LYS A 1 92 ? 15.676 -17.904 9.829 1.00 87.62 92 LYS A O 1
ATOM 734 N N . ILE A 1 93 ? 15.786 -17.289 7.677 1.00 91.56 93 ILE A N 1
ATOM 735 C CA . ILE A 1 93 ? 15.244 -15.944 7.899 1.00 91.56 93 ILE A CA 1
ATOM 736 C C . ILE A 1 93 ? 13.718 -16.057 7.944 1.00 91.56 93 ILE A C 1
ATOM 738 O O . ILE A 1 93 ? 13.112 -16.616 7.034 1.00 91.56 93 ILE A O 1
ATOM 742 N N . VAL A 1 94 ? 13.106 -15.548 9.009 1.00 89.38 94 VAL A N 1
ATOM 743 C CA . VAL A 1 94 ? 11.663 -15.620 9.252 1.00 89.38 94 VAL A CA 1
ATOM 744 C C . VAL A 1 94 ? 11.098 -14.248 9.597 1.00 89.38 94 VAL A C 1
ATOM 746 O O . VAL A 1 94 ? 11.768 -13.416 10.216 1.00 89.38 94 VAL A O 1
ATOM 749 N N . ILE A 1 95 ? 9.847 -14.019 9.195 1.00 90.31 95 ILE A N 1
ATOM 750 C CA . ILE A 1 95 ? 9.070 -12.831 9.556 1.00 90.31 95 ILE A CA 1
ATOM 751 C C . ILE A 1 95 ? 8.137 -13.225 10.704 1.00 90.31 95 ILE A C 1
ATOM 753 O O . ILE A 1 95 ? 7.277 -14.081 10.515 1.00 90.31 95 ILE A O 1
ATOM 757 N N . THR A 1 96 ? 8.318 -12.641 11.891 1.00 80.94 96 THR A N 1
ATOM 758 C CA . THR A 1 96 ? 7.714 -13.180 13.126 1.00 80.94 96 THR A CA 1
ATOM 759 C C . THR A 1 96 ? 6.596 -12.341 13.720 1.00 80.94 96 THR A C 1
ATOM 761 O O . THR A 1 96 ? 5.691 -12.898 14.334 1.00 80.94 96 THR A O 1
ATOM 764 N N . SER A 1 97 ? 6.615 -11.013 13.570 1.00 74.69 97 SER A N 1
ATOM 765 C CA . SER A 1 97 ? 5.567 -10.170 14.163 1.00 74.69 97 SER A CA 1
ATOM 766 C C . SER A 1 97 ? 5.473 -8.779 13.544 1.00 74.69 97 SER A C 1
ATOM 768 O O . SER A 1 97 ? 6.455 -8.244 13.031 1.00 74.69 97 SER A O 1
ATOM 770 N N . TRP A 1 98 ? 4.291 -8.178 13.645 1.00 78.81 98 TRP A N 1
ATOM 771 C CA . TRP A 1 98 ? 3.981 -6.800 13.274 1.00 78.81 98 TRP A CA 1
ATOM 772 C C . TRP A 1 98 ? 4.558 -5.793 14.292 1.00 78.81 98 TRP A C 1
ATOM 774 O O . TRP A 1 98 ? 4.259 -5.866 15.481 1.00 78.81 98 TRP A O 1
ATOM 784 N N . LYS A 1 99 ? 5.385 -4.835 13.847 1.00 70.88 99 LYS A N 1
ATOM 785 C CA . LYS A 1 99 ? 6.094 -3.854 14.700 1.00 70.88 99 LYS A CA 1
ATOM 786 C C . LYS A 1 99 ? 5.388 -2.505 14.879 1.00 70.88 99 LYS A C 1
ATOM 788 O O . LYS A 1 99 ? 5.738 -1.781 15.808 1.00 70.88 99 LYS A O 1
ATOM 793 N N . GLY A 1 100 ? 4.437 -2.116 14.028 1.00 54.38 100 GLY A N 1
ATOM 794 C CA . GLY A 1 100 ? 3.849 -0.774 14.119 1.00 54.38 100 GLY A CA 1
ATOM 795 C C . GLY A 1 100 ? 2.964 -0.379 12.941 1.00 54.38 100 GLY A C 1
ATOM 796 O O . GLY A 1 100 ? 2.968 -1.049 11.917 1.00 54.38 100 GLY A O 1
ATOM 797 N N . LYS A 1 101 ? 2.183 0.699 13.133 1.00 48.22 101 LYS A N 1
ATOM 798 C CA . LYS A 1 101 ? 1.089 1.221 12.282 1.00 48.22 101 LYS A CA 1
ATOM 799 C C . LYS A 1 101 ? 1.466 1.402 10.797 1.00 48.22 101 LYS A C 1
ATOM 801 O O . LYS A 1 101 ? 1.627 2.523 10.330 1.00 48.22 101 LYS A O 1
ATOM 806 N N . ALA A 1 102 ? 1.555 0.328 10.027 1.00 44.22 102 ALA A N 1
ATOM 807 C CA . ALA A 1 102 ? 1.525 0.401 8.575 1.00 44.22 102 ALA A CA 1
ATOM 808 C C . ALA A 1 102 ? 0.071 0.245 8.138 1.00 44.22 102 ALA A C 1
ATOM 810 O O . ALA A 1 102 ? -0.412 -0.879 8.135 1.00 44.22 102 ALA A O 1
ATOM 811 N N . ASN A 1 103 ? -0.606 1.378 7.881 1.00 46.47 103 ASN A N 1
ATOM 812 C CA . ASN A 1 103 ? -1.928 1.521 7.243 1.00 46.47 103 ASN A CA 1
ATOM 813 C C . ASN A 1 103 ? -2.682 0.201 7.112 1.00 46.47 103 ASN A C 1
ATOM 815 O O . ASN A 1 103 ? -2.817 -0.368 6.029 1.00 46.47 103 ASN A O 1
ATOM 819 N N . SER A 1 104 ? -3.086 -0.330 8.263 1.00 42.62 104 SER A N 1
ATOM 820 C CA . SER A 1 104 ? -3.765 -1.601 8.302 1.00 42.62 104 SER A CA 1
ATOM 821 C C . SER A 1 104 ? -5.100 -1.347 7.640 1.00 42.62 104 SER A C 1
ATOM 823 O O . SER A 1 104 ? -5.892 -0.544 8.131 1.00 42.62 104 SER A O 1
ATOM 825 N N . VAL A 1 105 ? -5.315 -2.070 6.546 1.00 44.56 105 VAL A N 1
ATOM 826 C CA . VAL A 1 105 ? -6.605 -2.216 5.896 1.00 44.56 105 VAL A CA 1
ATOM 827 C C . VAL A 1 105 ? -6.965 -1.021 4.993 1.00 44.56 105 VAL A C 1
ATOM 829 O O . VAL A 1 105 ? -7.914 -0.288 5.248 1.00 44.56 105 VAL A O 1
ATOM 832 N N . GLU A 1 106 ? -6.312 -0.920 3.826 1.00 46.38 106 GLU A N 1
ATOM 833 C CA . GLU A 1 106 ? -7.136 -0.814 2.610 1.00 46.38 106 GLU A CA 1
ATOM 834 C C . GLU A 1 106 ? -7.920 -2.133 2.557 1.00 46.38 106 GLU A C 1
ATOM 836 O O . GLU A 1 106 ? -7.488 -3.112 1.960 1.00 46.38 106 GLU A O 1
ATOM 841 N N . LYS A 1 107 ? -9.026 -2.214 3.306 1.00 53.97 107 LYS A N 1
ATOM 842 C CA . LYS A 1 107 ? -10.105 -3.109 2.911 1.00 53.97 107 LYS A CA 1
ATOM 843 C C . LYS A 1 107 ? -10.487 -2.530 1.568 1.00 53.97 107 LYS A C 1
ATOM 845 O O . LYS A 1 107 ? -10.882 -1.363 1.520 1.00 53.97 107 LYS A O 1
ATOM 850 N N . GLU A 1 108 ? -10.241 -3.284 0.509 1.00 62.03 108 GLU A N 1
ATOM 851 C CA . GLU A 1 108 ? -10.804 -2.959 -0.787 1.00 62.03 108 GLU A CA 1
ATOM 852 C C . GLU A 1 108 ? -12.309 -2.837 -0.541 1.00 62.03 108 GLU A C 1
ATOM 854 O O . GLU A 1 108 ? -12.981 -3.806 -0.190 1.00 62.03 108 GLU A O 1
ATOM 859 N N . LEU A 1 109 ? -12.796 -1.591 -0.549 1.00 72.12 109 LEU A N 1
ATOM 860 C CA . LEU A 1 109 ? -14.206 -1.336 -0.781 1.00 72.12 109 LEU A CA 1
ATOM 861 C C . LEU A 1 109 ? -14.529 -2.099 -2.054 1.00 72.12 109 LEU A C 1
ATOM 863 O O . LEU A 1 109 ? -13.752 -2.016 -3.011 1.00 72.12 109 LEU A O 1
ATOM 867 N N . ASP A 1 110 ? -15.627 -2.844 -2.050 1.00 79.19 110 ASP A N 1
ATOM 868 C CA . ASP A 1 110 ? -16.060 -3.470 -3.284 1.00 79.19 110 ASP A CA 1
ATOM 869 C C . ASP A 1 110 ? -16.224 -2.384 -4.364 1.00 79.19 110 ASP A C 1
ATOM 871 O O . ASP A 1 110 ? -16.444 -1.200 -4.069 1.00 79.19 110 ASP A O 1
ATOM 875 N N . GLU A 1 111 ? -16.066 -2.778 -5.623 1.00 81.88 111 GLU A N 1
ATOM 876 C CA . GLU A 1 111 ? -16.044 -1.834 -6.738 1.00 81.88 111 GLU A CA 1
ATOM 877 C C . GLU A 1 111 ? -17.323 -0.981 -6.812 1.00 81.88 111 GLU A C 1
ATOM 879 O O . GLU A 1 111 ? -17.247 0.196 -7.174 1.00 81.88 111 GLU A O 1
ATOM 884 N N . ASN A 1 112 ? -18.481 -1.521 -6.407 1.00 84.94 112 ASN A N 1
ATOM 885 C CA . ASN A 1 112 ? -19.747 -0.796 -6.386 1.00 84.94 112 ASN A CA 1
ATOM 886 C C . ASN A 1 112 ? -19.738 0.308 -5.324 1.00 84.94 112 ASN A C 1
ATOM 888 O O . ASN A 1 112 ? -19.958 1.476 -5.660 1.00 84.94 112 ASN A O 1
ATOM 892 N N . LEU A 1 113 ? -19.400 -0.015 -4.070 1.00 86.56 113 LEU A N 1
ATOM 893 C CA . LEU A 1 113 ? -19.307 0.998 -3.016 1.00 86.56 113 LEU A CA 1
ATOM 894 C C . LEU A 1 113 ? -18.202 2.020 -3.291 1.00 86.56 113 LEU A C 1
ATOM 896 O O . LEU A 1 113 ? -18.366 3.200 -2.974 1.00 86.56 113 LEU A O 1
ATOM 900 N N . ALA A 1 114 ? -17.085 1.607 -3.896 1.00 85.81 114 ALA A N 1
ATOM 901 C CA . ALA A 1 114 ? -16.022 2.522 -4.301 1.00 85.81 114 ALA A CA 1
ATOM 902 C C . ALA A 1 114 ? -16.511 3.519 -5.368 1.00 85.81 114 ALA A C 1
ATOM 904 O O . ALA A 1 114 ? -16.248 4.721 -5.256 1.00 85.81 114 ALA A O 1
ATOM 905 N N . GLN A 1 115 ? -17.265 3.045 -6.366 1.00 84.94 115 GLN A N 1
ATOM 906 C CA . GLN A 1 115 ? -17.842 3.882 -7.417 1.00 84.94 115 GLN A CA 1
ATOM 907 C C . GLN A 1 115 ? -18.902 4.847 -6.866 1.00 84.94 115 GLN A C 1
ATOM 909 O O . GLN A 1 115 ? -18.912 6.026 -7.233 1.00 84.94 115 GLN A O 1
ATOM 914 N N . GLN A 1 116 ? -19.754 4.381 -5.949 1.00 88.50 116 GLN A N 1
ATOM 915 C CA . GLN A 1 116 ? -20.744 5.223 -5.275 1.00 88.50 116 GLN A CA 1
ATOM 916 C C . GLN A 1 116 ? -20.072 6.285 -4.396 1.00 88.50 116 GLN A C 1
ATOM 918 O O . GLN A 1 116 ? -20.407 7.467 -4.495 1.00 88.50 116 GLN A O 1
ATOM 923 N N . LEU A 1 117 ? -19.051 5.909 -3.619 1.00 88.44 117 LEU A N 1
ATOM 924 C CA . LEU A 1 117 ? -18.282 6.839 -2.791 1.00 88.44 117 LEU A CA 1
ATOM 925 C C . LEU A 1 117 ? -17.600 7.922 -3.639 1.00 88.44 117 LEU A C 1
ATOM 927 O O . LEU A 1 117 ? -17.613 9.088 -3.249 1.00 88.44 117 LEU A O 1
ATOM 931 N N . ALA A 1 118 ? -17.047 7.562 -4.801 1.00 87.19 118 ALA A N 1
ATOM 932 C CA . ALA A 1 118 ? -16.440 8.513 -5.733 1.00 87.19 118 ALA A CA 1
ATOM 933 C C . ALA A 1 118 ? -17.464 9.466 -6.372 1.00 87.19 118 ALA A C 1
ATOM 935 O O . ALA A 1 118 ? -17.125 10.608 -6.674 1.00 87.19 118 ALA A O 1
ATOM 936 N N . SER A 1 119 ? -18.708 9.015 -6.566 1.00 88.19 119 SER A N 1
ATOM 937 C CA . SER A 1 119 ? -19.793 9.872 -7.063 1.00 88.19 119 SER A CA 1
ATOM 938 C C . SER A 1 119 ? -20.327 10.825 -5.989 1.00 88.19 119 SER A C 1
ATOM 940 O O . SER A 1 119 ? -20.699 11.955 -6.293 1.00 88.19 119 SER A O 1
ATOM 942 N N . HIS A 1 120 ? -20.324 10.385 -4.728 1.00 88.81 120 HIS A N 1
ATOM 943 C CA . HIS A 1 120 ? -20.856 11.146 -3.604 1.00 88.81 120 HIS A CA 1
ATOM 944 C C . HIS A 1 120 ? -19.835 12.138 -3.023 1.00 88.81 120 HIS A C 1
ATOM 946 O O . HIS A 1 120 ? -20.205 13.205 -2.535 1.00 88.81 120 HIS A O 1
ATOM 952 N N . TYR A 1 121 ? -18.541 11.804 -3.064 1.00 89.19 121 TYR A N 1
ATOM 953 C CA . TYR A 1 121 ? -17.466 12.638 -2.531 1.00 89.19 121 TYR A CA 1
ATOM 954 C C . TYR A 1 121 ? -16.394 12.937 -3.578 1.00 89.19 121 TYR A C 1
ATOM 956 O O . TYR A 1 121 ? -15.570 12.088 -3.918 1.00 89.19 121 TYR A O 1
ATOM 964 N N . ASP A 1 122 ? -16.324 14.202 -3.990 1.00 89.19 122 ASP A N 1
ATOM 965 C CA . ASP A 1 122 ? -15.188 14.724 -4.743 1.00 89.19 122 ASP A CA 1
ATOM 966 C C . ASP A 1 122 ? -14.015 15.036 -3.801 1.00 89.19 122 ASP A C 1
ATOM 968 O O . ASP A 1 122 ? -14.084 15.909 -2.939 1.00 89.19 122 ASP A O 1
ATOM 972 N N . LEU A 1 123 ? -12.890 14.349 -3.997 1.00 87.50 123 LEU A N 1
ATOM 973 C CA . LEU A 1 123 ? -11.683 14.497 -3.178 1.00 87.50 123 LEU A CA 1
ATOM 974 C C . LEU A 1 123 ? -10.961 15.845 -3.376 1.00 87.50 123 LEU A C 1
ATOM 976 O O . LEU A 1 123 ? -10.025 16.160 -2.634 1.00 87.50 123 LEU A O 1
ATOM 980 N N . LEU A 1 124 ? -11.362 16.636 -4.372 1.00 93.06 124 LEU A N 1
ATOM 981 C CA . LEU A 1 124 ? -10.877 17.998 -4.597 1.00 93.06 124 LEU A CA 1
ATOM 982 C C . LEU A 1 124 ? -11.787 19.063 -3.984 1.00 93.06 124 LEU A C 1
ATOM 984 O O . LEU A 1 124 ? -11.417 20.236 -3.982 1.00 93.06 124 LEU A O 1
ATOM 988 N N . THR A 1 125 ? -12.930 18.668 -3.428 1.00 92.50 125 THR A N 1
ATOM 989 C CA . THR A 1 125 ? -13.915 19.586 -2.866 1.00 92.50 125 THR A CA 1
ATOM 990 C C . THR A 1 125 ? -14.150 19.271 -1.390 1.00 92.50 125 THR A C 1
ATOM 992 O O . THR A 1 125 ? -14.308 18.121 -0.988 1.00 92.50 125 THR A O 1
ATOM 995 N N . CYS A 1 126 ? -14.164 20.294 -0.538 1.00 92.38 126 CYS A N 1
ATOM 996 C CA . CYS A 1 126 ? -14.517 20.109 0.865 1.00 92.38 126 CYS A CA 1
ATOM 997 C C . CYS A 1 126 ? -16.016 19.784 0.992 1.00 92.38 126 CYS A C 1
ATOM 999 O O . CYS A 1 126 ? -16.834 20.593 0.563 1.00 92.38 126 CYS A O 1
ATOM 1001 N N . PRO A 1 127 ? -16.420 18.677 1.637 1.00 90.25 127 PRO A N 1
ATOM 1002 C CA . PRO A 1 127 ? -17.831 18.298 1.716 1.00 90.25 127 PRO A CA 1
ATOM 1003 C C . PRO A 1 127 ? -18.668 19.180 2.652 1.00 90.25 127 PRO A C 1
ATOM 1005 O O . PRO A 1 127 ? -19.891 19.100 2.626 1.00 90.25 127 PRO A O 1
ATOM 1008 N N . LYS A 1 128 ? -18.032 20.010 3.490 1.00 90.94 128 LYS A N 1
ATOM 1009 C CA . LYS A 1 128 ? -18.734 20.926 4.398 1.00 90.94 128 LYS A CA 1
ATOM 1010 C C . LYS A 1 128 ? -18.903 22.324 3.806 1.00 90.94 128 LYS A C 1
ATOM 1012 O O . LYS A 1 128 ? -20.001 22.865 3.821 1.00 90.94 128 LYS A O 1
ATOM 1017 N N . CYS A 1 129 ? -17.811 22.932 3.344 1.00 93.81 129 CYS A N 1
ATOM 1018 C CA . CYS A 1 129 ? -17.813 24.315 2.856 1.00 93.81 129 CYS A CA 1
ATOM 1019 C C . CYS A 1 129 ? -17.739 24.432 1.327 1.00 93.81 129 CYS A C 1
ATOM 1021 O O . CYS A 1 129 ? -17.704 25.542 0.809 1.00 93.81 129 CYS A O 1
ATOM 1023 N N . TYR A 1 130 ? -17.669 23.306 0.611 1.00 92.94 130 TYR A N 1
ATOM 1024 C CA . TYR A 1 130 ? -17.637 23.223 -0.854 1.00 92.94 130 TYR A CA 1
ATOM 1025 C C . TYR A 1 130 ? -16.474 23.970 -1.526 1.00 92.94 130 TYR A C 1
ATOM 1027 O O . TYR A 1 130 ? -16.480 24.193 -2.737 1.00 92.94 130 TYR A O 1
ATOM 1035 N N . SER A 1 131 ? -15.434 24.311 -0.758 1.00 93.12 131 SER A N 1
ATOM 1036 C CA . SER A 1 131 ? -14.195 24.882 -1.290 1.00 93.12 131 SER A CA 1
ATOM 1037 C C . SER A 1 131 ? -13.486 23.874 -2.190 1.00 93.12 131 SER A C 1
ATOM 1039 O O . SER A 1 131 ? -13.329 22.714 -1.805 1.00 93.12 131 SER A O 1
ATOM 1041 N N . LYS A 1 132 ? -13.033 24.325 -3.364 1.00 95.12 132 LYS A N 1
ATOM 1042 C CA . LYS A 1 132 ? -12.305 23.509 -4.344 1.00 95.12 132 LYS A CA 1
ATOM 1043 C C . LYS A 1 132 ? -10.799 23.715 -4.227 1.00 95.12 132 LYS A C 1
ATOM 1045 O O . LYS A 1 132 ? -10.328 24.839 -4.064 1.00 95.12 132 LYS A O 1
ATOM 1050 N N . PHE A 1 133 ? -10.040 22.638 -4.377 1.00 94.75 133 PHE A N 1
ATOM 1051 C CA . PHE A 1 133 ? -8.588 22.617 -4.238 1.00 94.75 133 PHE A CA 1
ATOM 1052 C C . PHE A 1 133 ? -7.920 21.973 -5.453 1.00 94.75 133 PHE A C 1
ATOM 1054 O O . PHE A 1 133 ? -8.504 21.161 -6.162 1.00 94.75 133 PHE A O 1
ATOM 1061 N N . SER A 1 134 ? -6.647 22.310 -5.677 1.00 91.00 134 SER A N 1
ATOM 1062 C CA . SER A 1 134 ? -5.867 21.766 -6.798 1.00 91.00 134 SER A CA 1
ATOM 1063 C C . SER A 1 134 ? -5.422 20.315 -6.607 1.00 91.00 134 SER A C 1
ATOM 1065 O O . SER A 1 134 ? -5.043 19.667 -7.578 1.00 91.00 134 SER A O 1
ATOM 1067 N N . ASN A 1 135 ? -5.429 19.791 -5.377 1.00 89.69 135 ASN A N 1
ATOM 1068 C CA . ASN A 1 135 ? -5.135 18.387 -5.106 1.00 89.69 135 ASN A CA 1
ATOM 1069 C C . ASN A 1 135 ? -5.741 17.916 -3.774 1.00 89.69 135 ASN A C 1
ATOM 1071 O O . ASN A 1 135 ? -6.075 18.719 -2.902 1.00 89.69 135 ASN A O 1
ATOM 1075 N N . LYS A 1 136 ? -5.808 16.590 -3.611 1.00 87.44 136 LYS A N 1
ATOM 1076 C CA . LYS A 1 136 ? -6.391 15.913 -2.442 1.00 87.44 136 LYS A CA 1
ATOM 1077 C C . LYS A 1 136 ? -5.664 16.233 -1.131 1.00 87.44 136 LYS A C 1
ATOM 1079 O O . LYS A 1 136 ? -6.293 16.265 -0.077 1.00 87.44 136 LYS A O 1
ATOM 1084 N N . THR A 1 137 ? -4.350 16.470 -1.182 1.00 89.12 137 THR A N 1
ATOM 1085 C CA . THR A 1 137 ? -3.551 16.827 0.001 1.00 89.12 137 THR A CA 1
ATOM 1086 C C . THR A 1 137 ? -3.996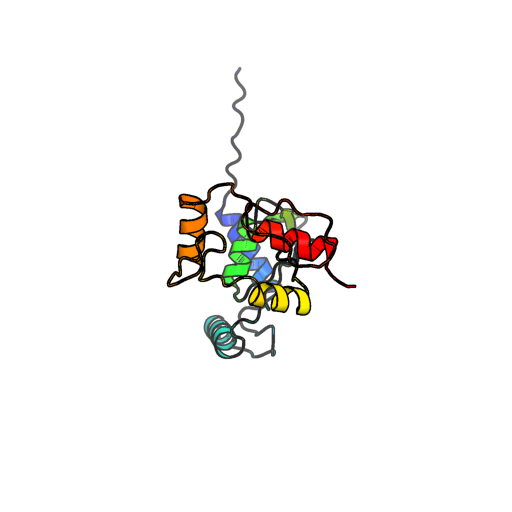 18.173 0.559 1.00 89.12 137 THR A C 1
ATOM 1088 O O . THR A 1 137 ? -4.304 18.259 1.739 1.00 89.12 137 THR A O 1
ATOM 1091 N N . LYS A 1 138 ? -4.156 19.188 -0.299 1.00 92.94 138 LYS A N 1
ATOM 1092 C CA . LYS A 1 138 ? -4.648 20.511 0.103 1.00 92.94 138 LYS A CA 1
ATOM 1093 C C . LYS A 1 138 ? -6.075 20.458 0.645 1.00 92.94 138 LYS A C 1
ATOM 1095 O O . LYS A 1 138 ? -6.348 21.101 1.652 1.00 92.94 138 LYS A O 1
ATOM 1100 N N . THR A 1 139 ? -6.960 19.664 0.035 1.00 90.69 139 THR A N 1
ATOM 1101 C CA . THR A 1 139 ? -8.313 19.437 0.572 1.00 90.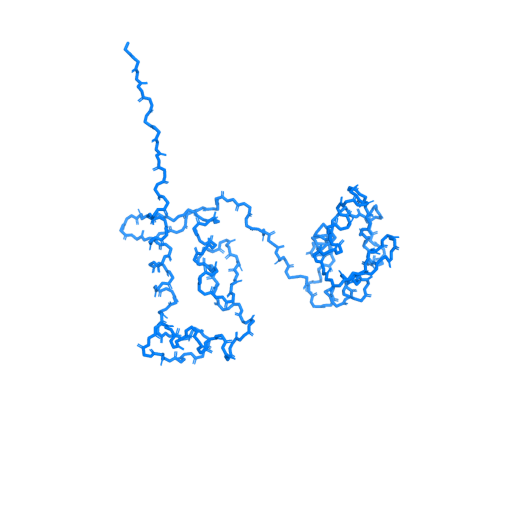69 139 THR A CA 1
ATOM 1102 C C . THR A 1 139 ? -8.254 18.835 1.975 1.00 90.69 139 THR A C 1
ATOM 1104 O O . THR A 1 139 ? -8.942 19.296 2.883 1.00 90.69 139 THR A O 1
ATOM 1107 N N . LYS A 1 140 ? -7.408 17.816 2.175 1.00 89.19 140 LYS A N 1
ATOM 1108 C CA . LYS A 1 140 ? -7.228 17.160 3.474 1.00 89.19 140 LYS A CA 1
ATOM 1109 C C . LYS A 1 140 ? -6.674 18.126 4.521 1.00 89.19 140 LYS A C 1
ATOM 1111 O O . LYS A 1 140 ? -7.211 18.175 5.624 1.00 89.19 140 LYS A O 1
ATOM 1116 N N . ASP A 1 141 ? -5.649 18.898 4.175 1.00 91.31 141 ASP A N 1
ATOM 1117 C CA . ASP A 1 141 ? -5.036 19.876 5.077 1.00 91.31 141 ASP A CA 1
ATOM 1118 C C . ASP A 1 141 ? -6.040 20.966 5.468 1.00 91.31 141 ASP A C 1
ATOM 1120 O O . ASP A 1 141 ? -6.148 21.313 6.643 1.00 91.31 141 ASP A O 1
ATOM 1124 N N . HIS A 1 142 ? -6.850 21.437 4.514 1.00 93.25 142 HIS A N 1
ATOM 1125 C CA . HIS A 1 142 ? -7.957 22.348 4.791 1.00 93.25 142 HIS A CA 1
ATOM 1126 C C . HIS A 1 142 ? -8.972 21.742 5.766 1.00 93.25 142 HIS A C 1
ATOM 1128 O O . HIS A 1 142 ? -9.341 22.393 6.736 1.00 93.25 142 HIS A O 1
ATOM 1134 N N . ILE A 1 143 ? -9.407 20.497 5.552 1.00 90.81 143 ILE A N 1
ATOM 1135 C CA . ILE A 1 143 ? -10.365 19.832 6.446 1.00 90.81 143 ILE A CA 1
ATOM 1136 C C . ILE A 1 143 ? -9.796 19.726 7.865 1.00 90.81 143 ILE A C 1
ATOM 1138 O O . ILE A 1 143 ? -10.501 20.002 8.832 1.00 90.81 143 ILE A O 1
ATOM 1142 N N . VAL A 1 144 ? -8.513 19.385 8.003 1.00 89.88 144 VAL A N 1
ATOM 1143 C CA . VAL A 1 144 ? -7.849 19.312 9.311 1.00 89.88 144 VAL A CA 1
ATOM 1144 C C . VAL A 1 144 ? -7.733 20.693 9.965 1.00 89.88 144 VAL A C 1
ATOM 1146 O O . VAL A 1 144 ? -7.913 20.797 11.174 1.00 89.88 144 VAL A O 1
ATOM 1149 N N . ALA A 1 145 ? -7.454 21.747 9.196 1.00 92.25 145 ALA A N 1
ATOM 1150 C CA . ALA A 1 145 ? -7.269 23.099 9.723 1.00 92.25 145 ALA A CA 1
ATOM 1151 C C . ALA A 1 145 ? -8.591 23.822 10.037 1.00 92.25 145 ALA A C 1
ATOM 1153 O O . ALA A 1 145 ? -8.684 24.531 11.035 1.00 92.25 145 ALA A O 1
ATOM 1154 N N . SER A 1 146 ? -9.608 23.657 9.192 1.00 90.88 146 SER A N 1
ATOM 1155 C CA . SER A 1 146 ? -10.857 24.429 9.226 1.00 90.88 146 SER A CA 1
ATOM 1156 C C . SER A 1 146 ? -12.050 23.651 9.782 1.00 90.88 146 SER A C 1
ATOM 1158 O O . SER A 1 146 ? -13.021 24.269 10.211 1.00 90.88 146 SER A O 1
ATOM 1160 N N . HIS A 1 147 ? -11.996 22.316 9.779 1.00 89.81 147 HIS A N 1
ATOM 1161 C CA . HIS A 1 147 ? -13.096 21.426 10.180 1.00 89.81 1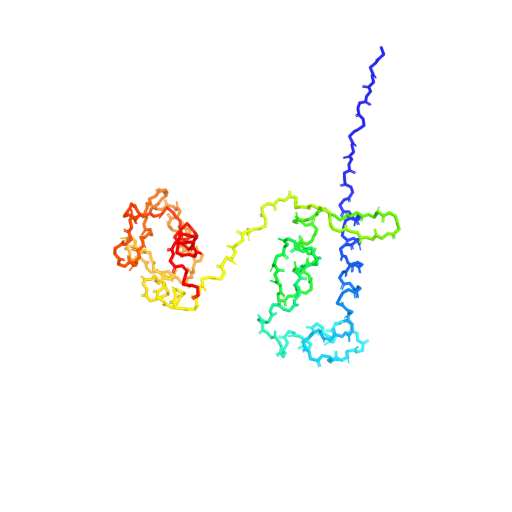47 HIS A CA 1
ATOM 1162 C C . HIS A 1 147 ? -12.612 20.306 11.111 1.00 89.81 147 HIS A C 1
ATOM 1164 O O . HIS A 1 147 ? -13.068 19.161 11.048 1.00 89.81 147 HIS A O 1
ATOM 1170 N N . ASN A 1 148 ? -11.644 20.620 11.973 1.00 85.44 148 ASN A N 1
ATOM 1171 C CA . ASN A 1 148 ? -11.030 19.638 12.854 1.00 85.44 148 ASN A CA 1
ATOM 1172 C C . ASN A 1 148 ? -12.072 18.945 13.747 1.00 85.44 148 ASN A C 1
ATOM 1174 O O . ASN A 1 148 ? -12.855 19.610 14.422 1.00 85.44 148 ASN A O 1
ATOM 1178 N N . LYS A 1 149 ? -12.034 17.607 13.797 1.00 80.62 149 LYS A N 1
ATOM 1179 C CA . LYS A 1 149 ? -12.948 16.738 14.572 1.00 80.62 149 LYS A CA 1
ATOM 1180 C C . LYS A 1 149 ? -14.430 16.839 14.199 1.00 80.62 149 LYS A C 1
ATOM 1182 O O . LYS A 1 149 ? -15.256 16.186 14.834 1.00 80.62 149 LYS A O 1
ATOM 1187 N N . GLU A 1 150 ? -14.775 17.600 13.171 1.00 88.25 150 GLU A N 1
ATOM 1188 C CA . GLU A 1 150 ? -16.145 17.688 12.700 1.00 88.25 150 GLU A CA 1
ATOM 1189 C C . GLU A 1 150 ? -16.515 16.452 11.883 1.00 88.25 150 GLU A C 1
ATOM 1191 O O . GLU A 1 150 ? -15.757 16.016 11.016 1.00 88.25 150 GLU A O 1
ATOM 1196 N N . LYS A 1 151 ? -17.699 15.891 12.135 1.00 89.94 151 LYS A N 1
ATOM 1197 C CA . LYS A 1 151 ? -18.198 14.687 11.462 1.00 89.94 151 LYS A CA 1
ATOM 1198 C C . LYS A 1 151 ? -18.750 15.006 10.061 1.00 89.94 151 LYS A C 1
ATOM 1200 O O . LYS A 1 151 ? -19.939 14.871 9.794 1.00 89.94 151 LYS A O 1
ATOM 1205 N N . ILE A 1 152 ? -17.881 15.484 9.168 1.00 90.00 152 ILE A N 1
ATOM 1206 C CA . ILE A 1 152 ? -18.273 16.000 7.843 1.00 90.00 152 ILE A CA 1
ATOM 1207 C C . ILE A 1 152 ? -18.506 14.910 6.787 1.00 90.00 152 ILE A C 1
ATOM 1209 O O . ILE A 1 152 ? -19.093 15.186 5.743 1.00 90.00 152 ILE A O 1
ATOM 1213 N N . PHE A 1 153 ? -18.046 13.682 7.028 1.00 91.62 153 PHE A N 1
ATOM 1214 C CA . PHE A 1 153 ? -18.231 12.558 6.108 1.00 91.62 153 PHE A CA 1
ATOM 1215 C C . PHE A 1 153 ? -19.405 11.704 6.580 1.00 91.62 153 PHE A C 1
ATOM 1217 O O . PHE A 1 153 ? -19.333 11.131 7.654 1.00 91.62 153 PHE A O 1
ATOM 1224 N N . LYS A 1 154 ? -20.488 11.596 5.820 1.00 91.31 154 LYS A N 1
ATOM 1225 C CA . LYS A 1 154 ? -21.695 10.849 6.190 1.00 91.31 154 LYS A CA 1
ATOM 1226 C C . LYS A 1 154 ? -21.819 9.582 5.352 1.00 91.31 154 LYS A C 1
ATOM 1228 O O . LYS A 1 154 ? -21.295 9.519 4.241 1.00 91.31 154 LYS A O 1
ATOM 1233 N N . CYS A 1 155 ? -22.487 8.572 5.906 1.00 91.56 155 CYS A N 1
ATOM 1234 C CA . CYS A 1 155 ? -22.859 7.398 5.127 1.00 91.56 155 CYS A CA 1
ATOM 1235 C C . CYS A 1 155 ? -23.924 7.796 4.095 1.00 91.56 155 CYS A C 1
ATOM 1237 O O . CYS A 1 155 ? -24.828 8.563 4.419 1.00 91.56 155 CYS A O 1
ATOM 1239 N N . PHE A 1 156 ? -23.785 7.301 2.866 1.00 89.38 156 PHE A N 1
ATOM 1240 C CA . PHE A 1 156 ? -24.711 7.557 1.756 1.00 89.38 156 PHE A CA 1
ATOM 1241 C C . PHE A 1 156 ? -25.620 6.356 1.451 1.00 89.38 156 PHE A C 1
ATOM 1243 O O . PHE A 1 156 ? -26.411 6.418 0.518 1.00 89.38 156 PHE A O 1
ATOM 1250 N N . VAL A 1 157 ? -25.482 5.251 2.194 1.00 88.56 157 VAL A N 1
ATOM 1251 C CA . VAL A 1 157 ? -26.306 4.050 2.010 1.00 88.56 157 VAL A CA 1
ATOM 1252 C C . VAL A 1 157 ? -27.652 4.243 2.708 1.00 88.56 157 VAL A C 1
ATOM 1254 O O . VAL A 1 157 ? -27.695 4.581 3.895 1.00 88.56 157 VAL A O 1
ATOM 1257 N N . ASP A 1 158 ? -28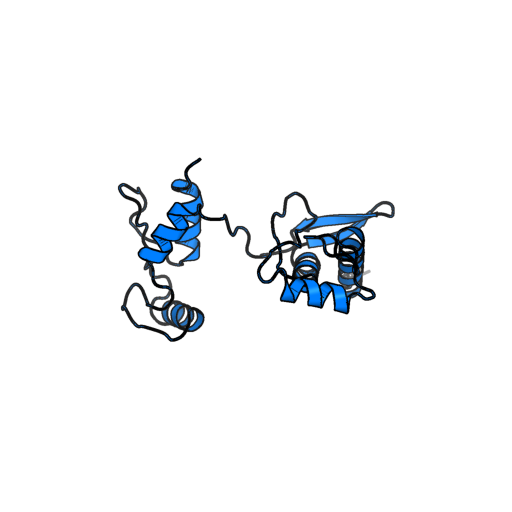.740 4.001 1.979 1.00 83.81 158 ASP A N 1
ATOM 1258 C CA . ASP A 1 158 ? -30.104 4.135 2.490 1.00 83.81 158 ASP A CA 1
ATOM 1259 C C . ASP A 1 158 ? -30.358 3.223 3.698 1.00 83.81 158 ASP A C 1
ATOM 1261 O O . ASP A 1 158 ? -29.906 2.078 3.751 1.00 83.81 158 ASP A O 1
ATOM 1265 N N . ASN A 1 159 ? -31.106 3.735 4.679 1.00 82.25 159 ASN A N 1
ATOM 1266 C CA . ASN A 1 159 ? -31.425 3.049 5.939 1.00 82.25 159 ASN A CA 1
ATOM 1267 C C . ASN A 1 159 ? -30.201 2.614 6.769 1.00 82.25 159 ASN A C 1
ATOM 1269 O O . ASN A 1 159 ? -30.303 1.722 7.615 1.00 82.25 159 ASN A O 1
ATOM 1273 N N . CYS A 1 160 ? -29.043 3.251 6.578 1.00 87.06 160 CYS A N 1
ATOM 1274 C CA . CYS A 1 160 ? -27.907 3.049 7.466 1.00 87.06 160 CYS A CA 1
ATOM 1275 C C . CYS A 1 160 ? -28.225 3.570 8.877 1.00 87.06 160 CYS A C 1
ATOM 1277 O O . CYS A 1 160 ? -28.595 4.728 9.060 1.00 87.06 160 CYS A O 1
ATOM 1279 N N . SER A 1 161 ? -28.011 2.736 9.897 1.00 81.25 161 SER A N 1
ATOM 1280 C CA . SER A 1 161 ? -28.232 3.101 11.306 1.00 81.25 161 SER A CA 1
ATOM 1281 C C . SER A 1 161 ? -27.205 4.096 11.868 1.00 81.25 161 SER A C 1
ATOM 1283 O O . SER A 1 161 ? -27.257 4.415 13.051 1.00 81.25 161 SER A O 1
ATOM 1285 N N . HIS A 1 162 ? -26.240 4.550 11.063 1.00 80.06 162 HIS A N 1
ATOM 1286 C CA . HIS A 1 162 ? -25.168 5.447 11.487 1.00 80.06 162 HIS A CA 1
ATOM 1287 C C . HIS A 1 162 ? -25.324 6.838 10.848 1.00 80.06 162 HIS A C 1
ATOM 1289 O O . HIS A 1 162 ? -24.759 7.119 9.788 1.00 80.06 162 HIS A O 1
ATOM 1295 N N . ASP A 1 163 ? -26.042 7.735 11.525 1.00 76.88 163 ASP A N 1
ATOM 1296 C CA . ASP A 1 163 ? -26.391 9.077 11.031 1.00 76.88 163 ASP A CA 1
ATOM 1297 C C . ASP A 1 163 ? -25.380 10.178 11.414 1.00 76.88 163 ASP A C 1
ATOM 1299 O O . ASP A 1 163 ? -25.242 11.178 10.706 1.00 76.88 163 ASP A O 1
ATOM 1303 N N . GLU A 1 164 ? -24.619 9.980 12.495 1.00 80.94 164 GLU A N 1
ATOM 1304 C CA . GLU A 1 164 ? -23.784 11.028 13.091 1.00 80.94 164 GLU A CA 1
ATOM 1305 C C . GLU A 1 164 ? -22.609 11.482 12.208 1.00 80.94 164 GLU A C 1
ATOM 1307 O O . GLU A 1 164 ? -22.004 12.522 12.469 1.00 80.94 164 GLU A O 1
ATOM 1312 N N . GLY A 1 165 ? -22.269 10.719 11.167 1.00 86.50 165 GLY A N 1
ATOM 1313 C CA . GLY A 1 165 ? -21.113 10.957 10.304 1.00 86.50 165 GLY A CA 1
ATOM 1314 C C . GLY A 1 165 ? -19.760 10.644 10.961 1.00 86.50 165 GLY A C 1
ATOM 1315 O O . GLY A 1 165 ? -19.653 10.187 12.097 1.00 86.50 165 GLY A O 1
ATOM 1316 N N . PHE A 1 166 ? -18.684 10.896 10.226 1.00 89.31 166 PHE A N 1
ATOM 1317 C CA . PHE A 1 166 ? -17.314 10.519 10.539 1.00 89.31 166 PHE A CA 1
ATOM 1318 C C . PHE A 1 166 ? -16.405 11.739 10.447 1.00 89.31 166 PHE A C 1
ATOM 1320 O O . PHE A 1 166 ? -16.485 12.534 9.510 1.00 89.31 166 PHE A O 1
ATOM 1327 N N . ALA A 1 167 ? -15.485 11.858 11.406 1.00 85.94 167 ALA A N 1
ATOM 1328 C CA . ALA A 1 167 ? -14.489 12.930 11.434 1.00 85.94 167 ALA A CA 1
ATOM 1329 C C . ALA A 1 167 ? -13.331 12.727 10.440 1.00 85.94 167 ALA A C 1
ATOM 1331 O O . ALA A 1 167 ? -12.460 13.580 10.300 1.00 85.94 167 ALA A O 1
ATOM 1332 N N . SER A 1 168 ? -13.281 11.579 9.758 1.00 84.12 168 SER A N 1
ATOM 1333 C CA . SER A 1 168 ? -12.272 11.296 8.741 1.00 84.12 168 SER A CA 1
ATOM 1334 C C . SER A 1 168 ? -12.851 10.452 7.616 1.00 84.12 168 SER A C 1
ATOM 1336 O O . SER A 1 168 ? -13.689 9.580 7.853 1.00 84.12 168 SER A O 1
ATOM 1338 N N . PHE A 1 169 ? -12.341 10.671 6.404 1.00 85.94 169 PHE A N 1
ATOM 1339 C CA . PHE A 1 169 ? -12.718 9.893 5.226 1.00 85.94 169 PHE A CA 1
ATOM 1340 C C . PHE A 1 169 ? -12.422 8.397 5.412 1.00 85.94 169 PHE A C 1
ATOM 1342 O O . PHE A 1 169 ? -13.224 7.550 5.038 1.00 85.94 169 PHE A O 1
ATOM 1349 N N . LEU A 1 170 ? -11.308 8.065 6.076 1.00 83.81 170 LEU A N 1
ATOM 1350 C CA . LEU A 1 170 ? -10.949 6.679 6.390 1.00 83.81 170 LEU A CA 1
ATOM 1351 C C . LEU A 1 170 ? -11.965 6.006 7.330 1.00 83.81 170 LEU A C 1
ATOM 1353 O O . LEU A 1 170 ? -12.246 4.823 7.173 1.00 83.81 170 LEU A O 1
ATOM 1357 N N . GLY A 1 171 ? -12.534 6.750 8.284 1.00 86.25 171 GLY A N 1
ATOM 1358 C CA . GLY A 1 171 ? -13.588 6.240 9.166 1.00 86.25 171 GLY A CA 1
ATOM 1359 C C . GLY A 1 171 ? -14.853 5.846 8.399 1.00 86.25 171 GLY A C 1
ATOM 1360 O O . GLY A 1 171 ? -15.397 4.771 8.644 1.00 86.25 171 GLY A O 1
ATOM 1361 N N . LEU A 1 172 ? -15.258 6.667 7.423 1.00 88.88 172 LEU A N 1
ATOM 1362 C CA . LEU A 1 172 ? -16.368 6.354 6.519 1.00 88.88 172 LEU A CA 1
ATOM 1363 C C . LEU A 1 172 ? -16.061 5.113 5.667 1.00 88.88 172 LEU A C 1
ATOM 1365 O O . LEU A 1 172 ? -16.866 4.189 5.620 1.00 88.88 172 LEU A O 1
ATOM 1369 N N . VAL A 1 173 ? -14.876 5.060 5.050 1.00 87.38 173 VAL A N 1
ATOM 1370 C CA . VAL A 1 173 ? -14.422 3.910 4.246 1.00 87.38 173 VAL A CA 1
ATOM 1371 C C . VAL A 1 173 ? -14.461 2.613 5.056 1.00 87.38 173 VAL A C 1
ATOM 1373 O O . VAL A 1 173 ? -14.980 1.605 4.584 1.00 87.38 173 VAL A O 1
ATOM 1376 N N . TYR A 1 174 ? -13.967 2.635 6.297 1.00 84.62 174 TYR A N 1
ATOM 1377 C CA . TYR A 1 174 ? -14.007 1.471 7.180 1.00 84.62 174 TYR A CA 1
ATOM 1378 C C . TYR A 1 174 ? -15.439 1.028 7.501 1.00 84.62 174 TYR A C 1
ATOM 1380 O O . TYR A 1 174 ? -15.719 -0.170 7.511 1.00 84.62 174 TYR A O 1
ATOM 1388 N N . HIS A 1 175 ? -16.335 1.977 7.780 1.00 87.75 175 HIS A N 1
ATOM 1389 C CA . HIS A 1 175 ? -17.738 1.681 8.048 1.00 87.75 175 HIS A CA 1
ATOM 1390 C C . HIS A 1 175 ? -18.405 1.013 6.839 1.00 87.75 175 HIS A C 1
ATOM 1392 O O . HIS A 1 175 ? -18.968 -0.072 6.984 1.00 87.75 175 HIS A O 1
ATOM 1398 N N . LEU A 1 176 ? -18.258 1.597 5.648 1.00 88.38 176 LEU A N 1
ATOM 1399 C CA . LEU A 1 176 ? -18.784 1.044 4.400 1.00 88.38 176 LEU A CA 1
ATOM 1400 C C . LEU A 1 176 ? -18.250 -0.375 4.149 1.00 88.38 176 LEU A C 1
ATOM 1402 O O . LEU A 1 176 ? -19.026 -1.315 4.021 1.00 88.38 176 LEU A O 1
ATOM 1406 N N . ALA A 1 177 ? -16.934 -0.571 4.229 1.00 85.75 177 ALA A N 1
ATOM 1407 C CA . ALA A 1 177 ? -16.309 -1.875 4.005 1.00 85.75 177 ALA A CA 1
ATOM 1408 C C . ALA A 1 177 ? -16.590 -2.928 5.100 1.00 85.75 177 ALA A C 1
ATOM 1410 O O . ALA A 1 177 ? -16.151 -4.076 4.997 1.00 85.75 177 ALA A O 1
ATOM 1411 N N . LYS A 1 178 ? -17.227 -2.555 6.214 1.00 84.06 178 LYS A N 1
ATOM 1412 C CA . LYS A 1 178 ? -17.558 -3.482 7.307 1.00 84.06 178 LYS A CA 1
ATOM 1413 C C . LYS A 1 178 ? -19.045 -3.794 7.389 1.00 84.06 178 LYS A C 1
ATOM 1415 O O . LYS A 1 178 ? -19.381 -4.931 7.692 1.00 84.06 178 LYS A O 1
ATOM 1420 N N . TYR A 1 179 ? -19.896 -2.798 7.182 1.00 85.56 179 TYR A N 1
ATOM 1421 C CA . TYR A 1 179 ? -21.339 -2.916 7.393 1.00 85.56 179 TYR A CA 1
ATOM 1422 C C . TYR A 1 179 ? -22.138 -2.906 6.090 1.00 85.56 179 TYR A C 1
ATOM 1424 O O . TYR A 1 179 ? -23.305 -3.280 6.107 1.00 85.56 179 TYR A O 1
ATOM 1432 N N . HIS A 1 180 ? -21.515 -2.510 4.978 1.00 86.88 180 HIS A N 1
ATOM 1433 C CA . HIS A 1 180 ? -22.166 -2.419 3.673 1.00 86.88 180 HIS A CA 1
ATOM 1434 C C . HIS A 1 180 ? -21.459 -3.222 2.575 1.00 86.88 180 HIS A C 1
ATOM 1436 O O . HIS A 1 180 ? -21.974 -3.282 1.466 1.00 86.88 180 HIS A O 1
ATOM 1442 N N . ALA A 1 181 ? -20.322 -3.864 2.866 1.00 79.12 181 ALA A N 1
ATOM 1443 C CA . ALA A 1 181 ? -19.679 -4.773 1.922 1.00 79.12 181 ALA A CA 1
ATOM 1444 C C . ALA A 1 181 ? -20.621 -5.953 1.625 1.00 79.12 181 ALA A C 1
ATOM 1446 O O . ALA A 1 181 ? -20.936 -6.736 2.525 1.00 79.12 181 ALA A O 1
ATOM 1447 N N . ALA A 1 182 ? -21.088 -6.055 0.380 1.00 64.25 182 ALA A N 1
ATOM 1448 C CA . ALA A 1 182 ? -21.854 -7.204 -0.088 1.00 64.25 182 ALA A CA 1
ATOM 1449 C C . ALA A 1 182 ? -20.937 -8.440 -0.179 1.00 64.25 182 ALA A C 1
ATOM 1451 O O . ALA A 1 182 ? -19.762 -8.314 -0.528 1.00 64.25 182 ALA A O 1
ATOM 1452 N N . SER A 1 183 ? -21.460 -9.614 0.196 1.00 48.84 183 SER A N 1
ATOM 1453 C CA . SER A 1 183 ? -20.801 -10.914 -0.029 1.00 48.84 183 SER A CA 1
ATOM 1454 C C . SER A 1 183 ? -20.936 -11.359 -1.477 1.00 48.84 183 SER A C 1
ATOM 1456 O O . SER A 1 183 ? -22.007 -11.080 -2.061 1.00 48.84 183 SER A O 1
#

pLDDT: mean 83.64, std 15.99, range [31.42, 97.31]

Organism: NCBI:txid101127

Foldseek 3Di:
DDDDDDDPPPPLVVQLVLLVVVCCVVPPLQAAQPPGHGHPGSVRNQVVLCVPVPPPQSAAAPPVVGGDTHSHSVVNSVCSSQQFDWDQDPNDIDTDDGDDDPPPDPPVQPPVVVVVCCVVDDLQAAQPPRDGHPDNVVSVVCCCVPVNQQQSAAAPDPPDPGGRHHSDPVVNSVCCSPPVRDD

InterPro domains:
  IPR013087 Zinc finger C2H2-type [PS00028] (61-84)
  IPR013087 Zinc finger C2H2-type [PS00028] (126-147)
  IPR013087 Zinc finger C2H2-type [PS50157] (59-89)
  IPR013087 Zinc finger C2H2-type [PS50157] (124-152)
  IPR013087 Zinc finger C2H2-type [SM00355] (30-53)
  IPR013087 Zinc finger C2H2-type [SM00355] (59-84)
  IPR013087 Zinc finger C2H2-type [SM00355] (124-147)
  IPR013087 Zinc finger C2H2-type [SM00355] (153-180)
  IPR036236 Zinc finger C2H2 superfamily [SSF57667] (50-88)

Radius of gyration: 21.78 Å; chains: 1; bounding box: 58×47×62 Å

Secondary structure (DSSP, 8-state):
-----------HHHHHHHHHHHHHHHS-TTB-TTT--B-SSHHHHHHHHHHHSTT---EE-SSTT---EESSHHHHHHHHHHHEEEEEETTEEEEEEE-S-S--------HHHHHHHHHH--TTB-TTT--B-SSHHHHHHHHHHHSTT---B---STT-S--S-BSSHHHHHHHIIIII---